Protein AF-A0AB34IK90-F1 (afdb_monomer_lite)

Radius of gyration: 24.18 Å; chains: 1; bounding box: 94×62×52 Å

Secondary structure (DSSP, 8-state):
-------------------------GGGSPPPPPP--PPPTT-EEEETTTEEEEEETTEEEEEETTEEEEEEEEEETTTTB--SHHHHHHHHHHHHPPTT-EEEEEB-TT-HHHHHHHHSTTPPTT-EEEEEES-HHHHHHIIIIIHHHHTTTTHHHHHHHEEEEES-HHHHHHTSSPPSTT--S-EEEEEE---GGGGGG--HHHHHHHHHHHEEEEEEEEEEE--SSHHHHHHHHHHHHHTTEEEEEEEEETTSSTTT-----TT---TT-EEEEEEEE-TT--

pLDDT: mean 78.26, std 20.09, range [27.5, 97.69]

Foldseek 3Di:
DDDDDDDDDDDPPPDDPPPPPPPDDPVPPDPDPDQQDAADAQDWDDFPVFWIWHHHPQKTWIAGPVCRVDTQFMAGQVQLAGLFVLRVVLVVQLVQADQLFEEEEEAAQLNRNLLCQCQHPPNRHNYAYFYEHQDPRSVCCSVRHRLCRSCPVNNVVSVVRYFYDHDHVLCCLQVVDPTGPPRADQGQEYEYRDDAVCLVVDFLSSLLSCLVRHHDAFRKYKYKHQAQDPVSVVRVVVSNVSSPWAPKDKDWDPCRSVPPDDDDDDDDDHRRTIMIIMTTNNPPDD

Sequence (286 aa):
MALLLWGASVALKASLPSLRRSRACAACAPPPPAPYAPLAPGASVTIAGRVLVSRHADLLRLELLSEPSAIQSEWHLSRRLAPDYAGAIAERARAALPRGGQLLLLGLGGGSIAGQLLCGASAAAGVRVAAVEADAAVAAAARDYFFPAMFAGSRRRAARRLRVAVADARRVAAGDAPPPRGAAGPYDVIVEDFAYAAHGGVGVGFWRALRERHAAPRATLLVNTLYTHFTEHERLERDLRRAGWGGIRRTVERGLQAEAAAEAAAEAWTPGDNMIVSAVNLEGER

InterPro domains:
  IPR029063 S-adenosyl-L-methionine-dependent methyltransferase superfamily [G3DSA:3.40.50.150] (55-275)
  IPR029063 S-adenosyl-L-methionine-dependent methyltransferase superfamily [SSF53335] (50-246)

Structure (mmCIF, N/CA/C/O backbone):
data_AF-A0AB34IK90-F1
#
_entry.id   AF-A0AB34IK90-F1
#
loop_
_atom_site.group_PDB
_atom_site.id
_atom_site.type_symbol
_atom_site.label_atom_id
_atom_site.label_alt_id
_atom_site.label_comp_id
_atom_site.label_asym_id
_atom_site.label_entity_id
_atom_site.label_seq_id
_atom_site.pdbx_PDB_ins_code
_atom_site.Cartn_x
_atom_site.Cartn_y
_atom_site.Cartn_z
_atom_site.occupancy
_atom_site.B_iso_or_equiv
_atom_site.auth_seq_id
_atom_site.auth_comp_id
_atom_site.auth_asym_id
_atom_site.auth_atom_id
_atom_site.pdbx_PDB_model_num
ATOM 1 N N . MET A 1 1 ? -69.955 -35.462 29.864 1.00 40.09 1 MET A N 1
ATOM 2 C CA . MET A 1 1 ? -70.232 -36.381 28.740 1.00 40.09 1 MET A CA 1
ATOM 3 C C . MET A 1 1 ? -69.063 -36.317 27.779 1.00 40.09 1 MET A C 1
ATOM 5 O O . MET A 1 1 ? -68.765 -35.244 27.277 1.00 40.09 1 MET A O 1
ATOM 9 N N . ALA A 1 2 ? -68.367 -37.438 27.625 1.00 37.78 2 ALA A N 1
ATOM 10 C CA . ALA A 1 2 ? -67.258 -37.627 26.702 1.00 37.78 2 ALA A CA 1
ATOM 11 C C . ALA A 1 2 ? -67.777 -38.058 25.323 1.00 37.78 2 ALA A C 1
ATOM 13 O O . ALA A 1 2 ? -68.776 -38.771 25.265 1.00 37.78 2 ALA A O 1
ATOM 14 N N . LEU A 1 3 ? -67.055 -37.709 24.255 1.00 33.84 3 LEU A N 1
ATOM 15 C CA . LEU A 1 3 ? -66.714 -38.651 23.186 1.00 33.84 3 LEU A CA 1
ATOM 16 C C . LEU A 1 3 ? -65.566 -38.104 22.325 1.00 33.84 3 LEU A C 1
ATOM 18 O O . LEU A 1 3 ? -65.619 -37.003 21.786 1.00 33.84 3 LEU A O 1
ATOM 22 N N . LEU A 1 4 ? -64.515 -38.921 22.279 1.00 36.69 4 LEU A N 1
ATOM 23 C CA . LEU A 1 4 ? -63.352 -38.872 21.402 1.00 36.69 4 LEU A CA 1
ATOM 24 C C . LEU A 1 4 ? -63.759 -39.029 19.936 1.00 36.69 4 LEU A C 1
ATOM 26 O O . LEU A 1 4 ? -64.653 -39.820 19.661 1.00 36.69 4 LEU A O 1
ATOM 30 N N . LEU A 1 5 ? -62.986 -38.444 19.017 1.00 34.59 5 LEU A N 1
ATOM 31 C CA . LEU A 1 5 ? -62.588 -39.133 17.787 1.00 34.59 5 LEU A CA 1
ATOM 32 C C . LEU A 1 5 ? -61.208 -38.652 17.305 1.00 34.59 5 LEU A C 1
ATOM 34 O O . LEU A 1 5 ? -60.907 -37.465 17.228 1.00 34.59 5 LEU A O 1
ATOM 38 N N . TRP A 1 6 ? -60.373 -39.655 17.056 1.00 30.19 6 TRP A N 1
ATOM 39 C CA . TRP A 1 6 ? -59.011 -39.652 16.538 1.00 30.19 6 TRP A CA 1
ATOM 40 C C . TRP A 1 6 ? -58.908 -39.205 15.072 1.00 30.19 6 TRP A C 1
ATOM 42 O O . TRP A 1 6 ? -59.801 -39.480 14.278 1.00 30.19 6 TRP A O 1
ATOM 52 N N . GLY A 1 7 ? -57.704 -38.753 14.698 1.00 27.50 7 GLY A N 1
ATOM 53 C CA . GLY A 1 7 ? -57.029 -39.305 13.518 1.00 27.50 7 GLY A CA 1
ATOM 54 C C . GLY A 1 7 ? -56.837 -38.368 12.327 1.00 27.50 7 GLY A C 1
ATOM 55 O O . GLY A 1 7 ? -57.734 -38.221 11.511 1.00 27.50 7 GLY A O 1
ATOM 56 N N . ALA A 1 8 ? -55.623 -37.824 12.182 1.00 30.94 8 ALA A N 1
ATOM 57 C CA . ALA A 1 8 ? -54.760 -38.027 11.006 1.00 30.94 8 ALA A CA 1
ATOM 58 C C . ALA A 1 8 ? -53.598 -37.020 11.013 1.00 30.94 8 ALA A C 1
ATOM 60 O O . ALA A 1 8 ? -53.749 -35.837 10.715 1.00 30.94 8 ALA A O 1
ATOM 61 N N . SER A 1 9 ? -52.407 -37.525 11.337 1.00 31.36 9 SER A N 1
ATOM 62 C CA . SER A 1 9 ? -51.130 -36.874 11.062 1.00 31.36 9 SER A CA 1
ATOM 63 C C . SER A 1 9 ? -50.911 -36.762 9.554 1.00 31.36 9 SER A C 1
ATOM 65 O O . SER A 1 9 ? -50.870 -37.776 8.862 1.00 31.36 9 SER A O 1
ATOM 67 N N . VAL A 1 10 ? -50.664 -35.551 9.058 1.00 32.66 10 VAL A N 1
ATOM 68 C CA . VAL A 1 10 ? -50.043 -35.347 7.745 1.00 32.66 10 VAL A CA 1
ATOM 69 C C . VAL A 1 10 ? -48.627 -34.838 7.976 1.00 32.66 10 VAL A C 1
ATOM 71 O O . VAL A 1 10 ? -48.386 -33.660 8.225 1.00 32.66 10 VAL A O 1
ATOM 74 N N . ALA A 1 11 ? -47.680 -35.771 7.926 1.00 32.50 11 ALA A N 1
ATOM 75 C CA . ALA A 1 11 ? -46.263 -35.476 7.815 1.00 32.50 11 ALA A CA 1
ATOM 76 C C . ALA A 1 11 ? -45.977 -35.010 6.379 1.00 32.50 11 ALA A C 1
ATOM 78 O O . ALA A 1 11 ? -45.937 -35.819 5.451 1.00 32.50 11 ALA A O 1
ATOM 79 N N . LEU A 1 12 ? -45.767 -33.707 6.186 1.00 31.53 12 LEU A N 1
ATOM 80 C CA . LEU A 1 12 ? -45.254 -33.174 4.927 1.00 31.53 12 LEU A CA 1
ATOM 81 C C . LEU A 1 12 ? -43.757 -33.526 4.815 1.00 31.53 12 LEU A C 1
ATOM 83 O O . LEU A 1 12 ? -42.881 -32.791 5.265 1.00 31.53 12 LEU A O 1
ATOM 87 N N . LYS A 1 13 ? -43.449 -34.682 4.215 1.00 29.33 13 LYS A N 1
ATOM 88 C CA . LYS A 1 13 ? -42.121 -34.958 3.648 1.00 29.33 13 LYS A CA 1
ATOM 89 C C . LYS A 1 13 ? -41.959 -34.087 2.401 1.00 29.33 13 LYS A C 1
ATOM 91 O O . LYS A 1 13 ? -42.338 -34.483 1.303 1.00 29.33 13 LYS A O 1
ATOM 96 N N . ALA A 1 14 ? -41.402 -32.893 2.575 1.00 33.94 14 ALA A N 1
ATOM 97 C CA . ALA A 1 14 ? -40.877 -32.121 1.460 1.00 33.94 14 ALA A CA 1
ATOM 98 C C . ALA A 1 14 ? -39.619 -32.828 0.933 1.00 33.94 14 ALA A C 1
ATOM 100 O O . ALA A 1 14 ? -38.552 -32.801 1.546 1.00 33.94 14 ALA A O 1
ATOM 101 N N . SER A 1 15 ? -39.776 -33.512 -0.196 1.00 34.09 15 SER A N 1
ATOM 102 C CA . SER A 1 15 ? -38.686 -34.050 -0.999 1.00 34.09 15 SER A CA 1
ATOM 103 C C . SER A 1 15 ? -37.774 -32.905 -1.443 1.00 34.09 15 SER A C 1
ATOM 105 O O . SER A 1 15 ? -38.159 -32.077 -2.266 1.00 34.09 15 SER A O 1
ATOM 107 N N . LEU A 1 16 ? -36.562 -32.843 -0.888 1.00 36.56 16 LEU A N 1
ATOM 108 C CA . LEU A 1 16 ? -35.512 -31.949 -1.370 1.00 36.56 16 LEU A CA 1
ATOM 109 C C . LEU A 1 16 ? -35.149 -32.337 -2.813 1.00 36.56 16 LEU A C 1
ATOM 111 O O . LEU A 1 16 ? -34.830 -33.505 -3.058 1.00 36.56 16 LEU A O 1
ATOM 115 N N . PRO A 1 17 ? -35.146 -31.400 -3.776 1.00 37.62 17 PRO A N 1
ATOM 116 C CA . PRO A 1 17 ? -34.611 -31.681 -5.094 1.00 37.62 17 PRO A CA 1
ATOM 117 C C . PRO A 1 17 ? -33.108 -31.941 -4.974 1.00 37.62 17 PRO A C 1
ATOM 119 O O . PRO A 1 17 ? -32.342 -31.130 -4.453 1.00 37.62 17 PRO A O 1
ATOM 122 N N . SER A 1 18 ? -32.692 -33.101 -5.476 1.00 40.34 18 SER A N 1
ATOM 123 C CA . SER A 1 18 ? -31.296 -33.466 -5.672 1.00 40.34 18 SER A CA 1
ATOM 124 C C . SER A 1 18 ? -30.571 -32.337 -6.411 1.00 40.34 18 SER A C 1
ATOM 126 O O . SER A 1 18 ? -30.853 -32.083 -7.585 1.00 40.34 18 SER A O 1
ATOM 128 N N . LEU A 1 19 ? -29.629 -31.674 -5.736 1.00 42.62 19 LEU A N 1
ATOM 129 C CA . LEU A 1 19 ? -28.671 -30.761 -6.352 1.00 42.62 19 LEU A CA 1
ATOM 130 C C . LEU A 1 19 ? -27.858 -31.548 -7.386 1.00 42.62 19 LEU A C 1
ATOM 132 O O . LEU A 1 19 ? -26.830 -32.154 -7.075 1.00 42.62 19 LEU A O 1
ATOM 136 N N . ARG A 1 20 ? -28.327 -31.548 -8.638 1.00 43.38 20 ARG A N 1
ATOM 137 C CA . ARG A 1 20 ? -27.502 -31.892 -9.791 1.00 43.38 20 ARG A CA 1
ATOM 138 C C . ARG A 1 20 ? -26.316 -30.939 -9.754 1.00 43.38 20 ARG A C 1
ATOM 140 O O . ARG A 1 20 ? -26.465 -29.744 -9.997 1.00 43.38 20 ARG A O 1
ATOM 147 N N . ARG A 1 21 ? -25.141 -31.473 -9.413 1.00 45.12 21 ARG A N 1
ATOM 148 C CA . ARG A 1 21 ? -23.857 -30.796 -9.590 1.00 45.12 21 ARG A CA 1
ATOM 149 C C . ARG A 1 21 ? -23.770 -30.385 -11.055 1.00 45.12 21 ARG A C 1
ATOM 151 O O . ARG A 1 21 ? -23.496 -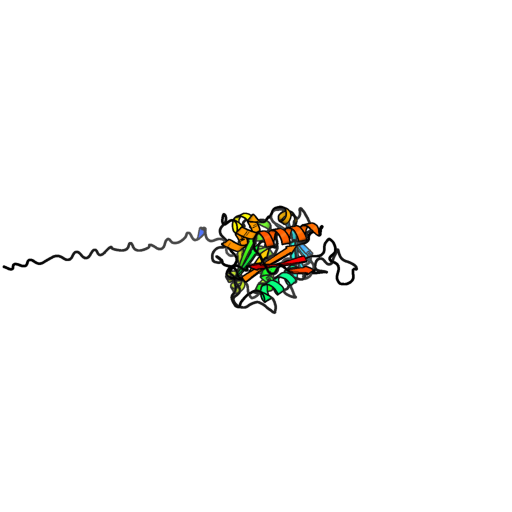31.218 -11.916 1.00 45.12 21 ARG A O 1
ATOM 158 N N . SER A 1 22 ? -24.048 -29.113 -11.324 1.00 44.12 22 SER A N 1
ATOM 159 C CA . SER A 1 22 ? -23.686 -28.471 -12.578 1.00 44.12 22 SER A CA 1
ATOM 160 C C . SER A 1 22 ? -22.191 -28.707 -12.757 1.00 44.12 22 SER A C 1
ATOM 162 O O . SER A 1 22 ? -21.375 -28.226 -11.967 1.00 44.12 22 SER A O 1
ATOM 164 N N . ARG A 1 23 ? -21.832 -29.551 -13.729 1.00 46.97 23 ARG A N 1
ATOM 165 C CA . ARG A 1 23 ? -20.458 -29.653 -14.206 1.00 46.97 23 ARG A CA 1
ATOM 166 C C . ARG A 1 23 ? -20.148 -28.286 -14.797 1.00 46.97 23 ARG A C 1
ATOM 168 O O . ARG A 1 23 ? -20.578 -27.990 -15.908 1.00 46.97 23 ARG A O 1
ATOM 175 N N . ALA A 1 24 ? -19.473 -27.446 -14.014 1.00 44.12 24 ALA A N 1
ATOM 176 C CA . ALA A 1 24 ? -18.913 -26.197 -14.494 1.00 44.12 24 ALA A CA 1
ATOM 177 C C . ALA A 1 24 ? -18.174 -26.492 -15.804 1.00 44.12 24 ALA A C 1
ATOM 179 O O . ALA A 1 24 ? -17.377 -27.432 -15.868 1.00 44.12 24 ALA A O 1
ATOM 180 N N . CYS A 1 25 ? -18.517 -25.747 -16.853 1.00 39.47 25 CYS A N 1
ATOM 181 C CA . CYS A 1 25 ? -17.926 -25.890 -18.172 1.00 39.47 25 CYS A CA 1
ATOM 182 C C . CYS A 1 25 ? -16.398 -25.826 -18.035 1.00 39.47 25 CYS A C 1
ATOM 184 O O . CYS A 1 25 ? -15.850 -24.788 -17.665 1.00 39.47 25 CYS A O 1
ATOM 186 N N . ALA A 1 26 ? -15.712 -26.941 -18.303 1.00 48.88 26 ALA A N 1
ATOM 187 C CA . ALA A 1 26 ? -14.254 -27.032 -18.211 1.00 48.88 26 ALA A CA 1
ATOM 188 C C . ALA A 1 26 ? -13.545 -26.042 -19.159 1.00 48.88 26 ALA A C 1
ATOM 190 O O . ALA A 1 26 ? -12.385 -25.714 -18.939 1.00 48.88 26 ALA A O 1
ATOM 191 N N . ALA A 1 27 ? -14.259 -25.513 -20.160 1.00 43.56 27 ALA A N 1
ATOM 192 C CA . ALA A 1 27 ? -13.766 -24.506 -21.096 1.00 43.56 27 ALA A CA 1
ATOM 193 C C . ALA A 1 27 ? -13.805 -23.059 -20.557 1.00 43.56 27 ALA A C 1
ATOM 195 O O . ALA A 1 27 ? -13.294 -22.158 -21.211 1.00 43.56 27 ALA A O 1
ATOM 196 N N . CYS A 1 28 ? -14.387 -22.820 -19.375 1.00 37.34 28 CYS A N 1
ATOM 197 C CA . CYS A 1 28 ? -14.382 -21.506 -18.716 1.00 37.34 28 CYS A CA 1
ATOM 198 C C . CYS A 1 28 ? -13.399 -21.436 -17.538 1.00 37.34 28 CYS A C 1
ATOM 200 O O . CYS A 1 28 ? -13.362 -20.430 -16.826 1.00 37.34 28 CYS A O 1
ATOM 202 N N . ALA A 1 29 ? -12.621 -22.497 -17.299 1.00 37.19 29 ALA A N 1
ATOM 203 C CA . ALA A 1 29 ? -11.518 -22.416 -16.359 1.00 37.19 29 ALA A CA 1
ATOM 204 C C . ALA A 1 29 ? -10.457 -21.481 -16.963 1.00 37.19 29 ALA A C 1
ATOM 206 O O . ALA A 1 29 ? -10.023 -21.729 -18.092 1.00 37.19 29 ALA A O 1
ATOM 207 N N . PRO A 1 30 ? -10.044 -20.408 -16.263 1.00 42.19 30 PRO A N 1
ATOM 208 C CA . PRO A 1 30 ? -8.914 -19.617 -16.722 1.00 42.19 30 PRO A CA 1
ATOM 209 C C . PRO A 1 30 ? -7.720 -20.560 -16.922 1.00 42.19 30 PRO A C 1
ATOM 211 O O . PRO A 1 30 ? -7.549 -21.485 -16.114 1.00 42.19 30 PRO A O 1
ATOM 214 N N . PRO A 1 31 ? -6.926 -20.377 -17.993 1.00 36.34 31 PRO A N 1
ATOM 215 C CA . PRO A 1 31 ? -5.782 -21.234 -18.252 1.00 36.34 31 PRO A CA 1
ATOM 216 C C . PRO A 1 31 ? -4.896 -21.299 -17.001 1.00 36.34 31 PRO A C 1
ATOM 218 O O . PRO A 1 31 ? -4.793 -20.303 -16.271 1.00 36.34 31 PRO A O 1
ATOM 221 N N . PRO A 1 32 ? -4.279 -22.461 -16.711 1.00 43.69 32 PRO A N 1
ATOM 222 C CA . PRO A 1 32 ? -3.330 -22.547 -15.614 1.00 43.69 32 PRO A CA 1
ATOM 223 C C . PRO A 1 32 ? -2.274 -21.452 -15.812 1.00 43.69 32 PRO A C 1
ATOM 225 O O . PRO A 1 32 ? -1.824 -21.251 -16.944 1.00 43.69 32 PRO A O 1
ATOM 228 N N . PRO A 1 33 ? -1.903 -20.710 -14.752 1.00 46.44 33 PRO A N 1
ATOM 229 C CA . PRO A 1 33 ? -0.933 -19.638 -14.889 1.00 46.44 33 PRO A CA 1
ATOM 230 C C . PRO A 1 33 ? 0.349 -20.227 -15.472 1.00 46.44 33 PRO A C 1
ATOM 232 O O . PRO A 1 33 ? 0.870 -21.216 -14.947 1.00 46.44 33 PRO A O 1
ATOM 235 N N . ALA A 1 34 ? 0.827 -19.637 -16.569 1.00 43.47 34 ALA A N 1
ATOM 236 C CA . ALA A 1 34 ? 2.096 -20.017 -17.165 1.00 43.47 34 ALA A CA 1
ATOM 237 C C . ALA A 1 34 ? 3.194 -19.994 -16.084 1.00 43.47 34 ALA A C 1
ATOM 239 O O . ALA A 1 34 ? 3.138 -19.161 -15.167 1.00 43.47 34 ALA A O 1
ATOM 240 N N . PRO A 1 35 ? 4.182 -20.907 -16.135 1.00 51.91 35 PRO A N 1
ATOM 241 C CA . PRO A 1 35 ? 5.324 -20.819 -15.243 1.00 51.91 35 PRO A CA 1
ATOM 242 C C . PRO A 1 35 ? 5.946 -19.430 -15.400 1.00 51.91 35 PRO A C 1
ATOM 244 O O . PRO A 1 35 ? 6.251 -18.996 -16.506 1.00 51.91 35 PRO A O 1
ATOM 247 N N . TYR A 1 36 ? 6.079 -18.723 -14.279 1.00 59.50 36 TYR A N 1
ATOM 248 C CA . TYR A 1 36 ? 6.752 -17.430 -14.237 1.00 59.50 36 TYR A CA 1
ATOM 249 C C . TYR A 1 36 ? 8.135 -17.555 -14.876 1.00 59.50 36 TYR A C 1
ATOM 251 O O . TYR A 1 36 ? 8.990 -18.261 -14.336 1.00 59.50 36 TYR A O 1
ATOM 259 N N . ALA A 1 37 ? 8.334 -16.869 -15.998 1.00 62.97 37 ALA A N 1
ATOM 260 C CA . ALA A 1 37 ? 9.647 -16.652 -16.573 1.00 62.97 37 ALA A CA 1
ATOM 261 C C . ALA A 1 37 ? 10.235 -15.406 -15.894 1.00 62.97 37 ALA A C 1
ATOM 263 O O . ALA A 1 37 ? 9.721 -14.307 -16.115 1.00 62.97 37 ALA A O 1
ATOM 264 N N . PRO A 1 38 ? 11.253 -15.545 -15.025 1.00 76.00 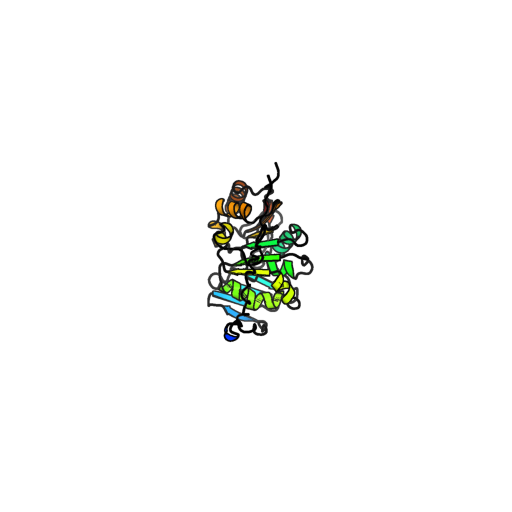38 PRO A N 1
ATOM 265 C CA . PRO A 1 38 ? 11.891 -14.382 -14.436 1.00 76.00 38 PRO A CA 1
ATOM 266 C C . PRO A 1 38 ? 12.446 -13.470 -15.523 1.00 76.00 38 PRO A C 1
ATOM 268 O O . PRO A 1 38 ? 13.098 -13.940 -16.455 1.00 76.00 38 PRO A O 1
ATOM 271 N N . LEU A 1 39 ? 12.221 -12.163 -15.371 1.00 85.62 39 LEU A N 1
ATOM 272 C CA . LEU A 1 39 ? 12.902 -11.154 -16.178 1.00 85.62 39 LEU A CA 1
ATOM 273 C C . LEU A 1 39 ? 14.416 -11.375 -16.073 1.00 85.62 39 LEU A C 1
ATOM 275 O O . LEU A 1 39 ? 14.964 -11.506 -14.970 1.00 85.62 39 LEU A O 1
ATOM 279 N N . ALA A 1 40 ? 15.089 -11.448 -17.219 1.00 88.81 40 ALA A N 1
ATOM 280 C CA . ALA A 1 40 ? 16.545 -11.500 -17.267 1.00 88.81 40 ALA A CA 1
ATOM 281 C C . ALA A 1 40 ? 17.136 -10.177 -16.735 1.00 88.81 40 ALA A C 1
ATOM 283 O O . ALA A 1 40 ? 16.484 -9.137 -16.844 1.00 88.81 40 ALA A O 1
ATOM 284 N N . PRO A 1 41 ? 18.342 -10.178 -16.136 1.00 90.62 41 PRO A N 1
ATOM 285 C CA . PRO A 1 41 ? 19.019 -8.934 -15.774 1.00 90.62 41 PRO A CA 1
ATOM 286 C C . PRO A 1 41 ? 19.134 -7.992 -16.982 1.00 90.62 41 PRO A C 1
ATOM 288 O O . PRO A 1 41 ? 19.525 -8.427 -18.062 1.00 90.62 41 PRO A O 1
ATOM 291 N N . GLY A 1 42 ? 18.774 -6.720 -16.804 1.00 90.44 42 GLY A N 1
ATOM 292 C CA . GLY A 1 42 ? 18.757 -5.701 -17.860 1.00 90.44 42 GLY A CA 1
ATOM 293 C C . GLY A 1 42 ? 17.503 -5.709 -18.740 1.00 90.44 42 GLY A C 1
ATOM 294 O O . GLY A 1 42 ? 17.327 -4.798 -19.543 1.00 90.44 42 GLY A O 1
ATOM 295 N N . ALA A 1 43 ? 16.620 -6.701 -18.598 1.00 92.81 43 ALA A N 1
ATOM 296 C CA . ALA A 1 43 ? 15.379 -6.746 -19.357 1.00 92.81 43 ALA A CA 1
ATOM 297 C C . ALA A 1 43 ? 14.321 -5.811 -18.761 1.00 92.81 43 ALA A C 1
ATOM 299 O O . ALA A 1 43 ? 14.233 -5.621 -17.543 1.00 92.81 43 ALA A O 1
ATOM 300 N N . SER A 1 44 ? 13.466 -5.298 -19.638 1.00 93.25 44 SER A N 1
ATOM 301 C CA . SER A 1 44 ? 12.264 -4.564 -19.275 1.00 93.25 44 SER A CA 1
ATOM 302 C C . SER A 1 44 ? 11.070 -5.048 -20.090 1.00 93.25 44 SER A C 1
ATOM 304 O O . SER A 1 44 ? 11.211 -5.642 -21.161 1.00 93.25 44 SER A O 1
ATOM 306 N N . VAL A 1 45 ? 9.876 -4.833 -19.553 1.00 92.75 45 VAL A N 1
ATOM 307 C CA . VAL A 1 45 ? 8.614 -5.151 -20.210 1.00 92.75 45 VAL A CA 1
ATOM 308 C C . VAL A 1 45 ? 7.608 -4.051 -19.934 1.00 92.75 45 VAL A C 1
ATOM 310 O O . VAL A 1 45 ? 7.490 -3.556 -18.813 1.00 92.75 45 VAL A O 1
ATOM 313 N N . THR A 1 46 ? 6.866 -3.681 -20.969 1.00 92.50 46 THR A N 1
ATOM 314 C CA . THR A 1 46 ? 5.781 -2.714 -20.861 1.00 92.50 46 THR A CA 1
ATOM 315 C C . THR A 1 46 ? 4.444 -3.433 -20.803 1.00 92.50 46 THR A C 1
ATOM 317 O O . THR A 1 46 ? 4.128 -4.262 -21.655 1.00 92.50 46 THR A O 1
ATOM 320 N N . ILE A 1 47 ? 3.629 -3.079 -19.818 1.00 87.88 47 ILE A N 1
ATOM 321 C CA . ILE A 1 47 ? 2.310 -3.659 -19.587 1.00 87.88 47 ILE A CA 1
ATOM 322 C C . ILE A 1 47 ? 1.264 -2.609 -19.933 1.00 87.88 47 ILE A C 1
ATOM 324 O O . ILE A 1 47 ? 1.293 -1.483 -19.427 1.00 87.88 47 ILE A O 1
ATOM 328 N N . ALA A 1 48 ? 0.361 -2.981 -20.844 1.00 87.44 48 ALA A N 1
ATOM 329 C CA . ALA A 1 48 ? -0.714 -2.129 -21.356 1.00 87.44 48 ALA A CA 1
ATOM 330 C C . ALA A 1 48 ? -0.248 -0.748 -21.870 1.00 87.44 48 ALA A C 1
ATOM 332 O O . ALA A 1 48 ? -1.015 0.209 -21.837 1.00 87.44 48 ALA A O 1
ATOM 333 N N . GLY A 1 49 ? 1.012 -0.621 -22.307 1.00 85.38 49 GLY A N 1
ATOM 334 C CA . GLY A 1 49 ? 1.582 0.652 -22.767 1.00 85.38 49 GLY A CA 1
ATOM 335 C C . GLY A 1 49 ? 1.738 1.723 -21.678 1.00 85.38 49 GLY A C 1
ATOM 336 O O . GLY A 1 49 ? 1.959 2.880 -22.017 1.00 85.38 49 GLY A O 1
ATOM 337 N N . ARG A 1 50 ? 1.586 1.374 -20.391 1.00 86.38 50 ARG A N 1
ATOM 338 C CA . ARG A 1 50 ? 1.510 2.343 -19.278 1.00 86.38 50 ARG A CA 1
ATOM 339 C C . ARG A 1 50 ? 2.480 2.063 -18.143 1.00 86.38 50 ARG A C 1
ATOM 341 O O . ARG A 1 50 ? 2.979 3.004 -17.541 1.00 86.38 50 ARG A O 1
ATOM 348 N N . VAL A 1 51 ? 2.726 0.793 -17.841 1.00 90.19 51 VAL A N 1
ATOM 349 C CA . VAL A 1 51 ? 3.584 0.378 -16.726 1.00 90.19 51 VAL A CA 1
ATOM 350 C C . VAL A 1 51 ? 4.846 -0.248 -17.288 1.00 90.19 51 VAL A C 1
ATOM 352 O O . VAL A 1 51 ? 4.758 -1.130 -18.142 1.00 90.19 51 VAL A O 1
ATOM 355 N N . LEU A 1 52 ? 6.005 0.187 -16.810 1.00 92.88 52 LEU A N 1
ATOM 356 C CA . LEU A 1 52 ? 7.291 -0.432 -17.096 1.00 92.88 52 LEU A CA 1
ATOM 357 C C . LEU A 1 52 ? 7.696 -1.289 -15.900 1.00 92.88 52 LEU A C 1
ATOM 359 O O . LEU A 1 52 ? 7.730 -0.812 -14.769 1.00 92.88 52 LEU A O 1
ATOM 363 N N . VAL A 1 53 ? 8.000 -2.559 -16.152 1.00 93.81 53 VAL A N 1
ATOM 364 C CA . VAL A 1 53 ? 8.669 -3.424 -15.181 1.00 93.81 53 VAL A CA 1
ATOM 365 C C . VAL A 1 53 ? 10.062 -3.714 -15.705 1.00 93.81 53 VAL A C 1
ATOM 367 O O . VAL A 1 53 ? 10.214 -4.232 -16.810 1.00 93.81 53 VAL A O 1
ATOM 370 N N . SER A 1 54 ? 11.076 -3.391 -14.919 1.00 94.25 54 SER A N 1
ATOM 371 C CA . SER A 1 54 ? 12.483 -3.515 -15.290 1.00 94.25 54 SER A CA 1
ATOM 372 C C . SER A 1 54 ? 13.242 -4.319 -14.239 1.00 94.25 54 SER A C 1
ATOM 374 O O . SER A 1 54 ? 12.900 -4.325 -13.053 1.00 94.25 54 SER A O 1
ATOM 376 N N . ARG A 1 55 ? 14.273 -5.049 -14.676 1.00 92.88 55 ARG A N 1
ATOM 377 C CA . ARG A 1 55 ? 15.216 -5.710 -13.772 1.00 92.88 55 ARG A CA 1
ATOM 378 C C . ARG A 1 55 ? 16.596 -5.081 -13.899 1.00 92.88 55 ARG A C 1
ATOM 380 O O . ARG A 1 55 ? 17.292 -5.297 -14.889 1.00 92.88 55 ARG A O 1
ATOM 387 N N . HIS A 1 56 ? 17.036 -4.406 -12.847 1.00 89.25 56 HIS A N 1
ATOM 388 C CA . HIS A 1 56 ? 18.374 -3.832 -12.735 1.00 89.25 56 HIS A CA 1
ATOM 389 C C . HIS A 1 56 ? 19.227 -4.721 -11.831 1.00 89.25 56 HIS A C 1
ATOM 391 O O . HIS A 1 56 ? 19.110 -4.672 -10.610 1.00 89.25 56 HIS A O 1
ATOM 397 N N . ALA A 1 57 ? 20.059 -5.577 -12.433 1.00 88.81 57 ALA A N 1
ATOM 398 C CA . ALA A 1 57 ? 20.819 -6.609 -11.723 1.00 88.81 57 ALA A CA 1
ATOM 399 C C . ALA A 1 57 ? 19.921 -7.485 -10.815 1.00 88.81 57 ALA A C 1
ATOM 401 O O . ALA A 1 57 ? 19.212 -8.367 -11.307 1.00 88.81 57 ALA A O 1
ATOM 402 N N . ASP A 1 58 ? 19.926 -7.226 -9.508 1.00 89.19 58 ASP A N 1
ATOM 403 C CA . ASP A 1 58 ? 19.171 -7.951 -8.479 1.00 89.19 58 ASP A CA 1
ATOM 404 C C . ASP A 1 58 ? 17.922 -7.212 -7.976 1.00 89.19 58 ASP A C 1
ATOM 406 O O . ASP A 1 58 ? 17.277 -7.661 -7.026 1.00 89.19 58 ASP A O 1
ATOM 410 N N . LEU A 1 59 ? 17.558 -6.105 -8.618 1.00 91.88 59 LEU A N 1
ATOM 411 C CA . LEU A 1 59 ? 16.420 -5.269 -8.265 1.00 91.88 59 LEU A CA 1
ATOM 412 C C . LEU A 1 59 ? 15.329 -5.382 -9.329 1.00 91.88 59 LEU A C 1
ATOM 414 O O . LEU A 1 59 ? 15.599 -5.207 -10.517 1.00 91.88 59 LEU A O 1
ATOM 418 N N . LEU A 1 60 ? 14.101 -5.673 -8.906 1.00 93.69 60 LEU A N 1
ATOM 419 C CA . LEU A 1 60 ? 12.910 -5.526 -9.737 1.00 93.69 60 LEU A CA 1
ATOM 420 C C . LEU A 1 60 ? 12.283 -4.162 -9.443 1.00 93.69 60 LEU A C 1
ATOM 422 O O . LEU A 1 60 ? 12.079 -3.838 -8.274 1.00 93.69 60 LEU A O 1
ATOM 426 N N . ARG A 1 61 ? 11.971 -3.393 -10.483 1.00 93.75 61 ARG A N 1
ATOM 427 C CA . ARG A 1 61 ? 11.426 -2.036 -10.383 1.00 93.75 61 ARG A CA 1
ATOM 428 C C . ARG A 1 61 ? 10.142 -1.917 -11.207 1.00 93.75 61 ARG A C 1
ATOM 430 O O . ARG A 1 61 ? 10.013 -2.556 -12.252 1.00 93.75 61 ARG A O 1
ATOM 437 N N . LEU A 1 62 ? 9.179 -1.153 -10.691 1.00 93.00 62 LEU A N 1
ATOM 438 C CA . LEU A 1 62 ? 7.921 -0.800 -11.350 1.00 93.00 62 LEU A CA 1
ATOM 439 C C . LEU A 1 62 ? 7.830 0.718 -11.474 1.00 93.00 62 LEU A C 1
ATOM 441 O O . LEU A 1 62 ? 7.927 1.428 -10.474 1.00 93.00 62 LEU A O 1
ATOM 445 N N . GLU A 1 63 ? 7.595 1.197 -12.688 1.00 91.12 63 GLU A N 1
ATOM 446 C CA . GLU A 1 63 ? 7.498 2.618 -13.033 1.00 91.12 63 GLU A CA 1
ATOM 447 C C . GLU A 1 63 ? 6.234 2.869 -13.866 1.00 91.12 63 GLU A C 1
ATOM 449 O O . GLU A 1 63 ? 5.789 2.002 -14.629 1.00 91.12 63 GLU A O 1
ATOM 454 N N . LEU A 1 64 ? 5.651 4.064 -13.751 1.00 87.19 64 LEU A N 1
ATOM 455 C CA . LEU A 1 64 ? 4.626 4.529 -14.687 1.00 87.19 64 LEU A CA 1
ATOM 456 C C . LEU A 1 64 ? 5.313 5.258 -15.840 1.00 87.19 64 LEU A C 1
ATOM 458 O O . LEU A 1 64 ? 6.092 6.174 -15.621 1.00 87.19 64 LEU A O 1
ATOM 462 N N . LEU A 1 65 ? 4.992 4.910 -17.085 1.00 86.06 65 LEU A N 1
ATOM 463 C CA . LEU A 1 65 ? 5.592 5.552 -18.260 1.00 86.06 65 LEU A CA 1
ATOM 464 C C . LEU A 1 65 ? 5.226 7.034 -18.396 1.00 86.06 65 LEU A C 1
ATOM 466 O O . LEU A 1 65 ? 5.961 7.782 -19.032 1.00 86.06 65 LEU A O 1
ATOM 470 N N . SER A 1 66 ? 4.103 7.464 -17.813 1.00 81.62 66 SER A N 1
ATOM 471 C CA . SER A 1 66 ? 3.731 8.882 -17.750 1.00 81.62 66 SER A CA 1
ATOM 472 C C . SER A 1 66 ? 4.596 9.681 -16.775 1.00 81.62 66 SER A C 1
ATOM 474 O O . SER A 1 66 ? 4.682 10.896 -16.905 1.00 81.62 66 SER A O 1
ATOM 476 N N . GLU A 1 67 ? 5.217 9.008 -15.806 1.00 74.62 67 GLU A N 1
ATOM 477 C CA . GLU A 1 67 ? 6.016 9.604 -14.735 1.00 74.62 67 GLU A CA 1
ATOM 478 C C . GLU A 1 67 ? 7.225 8.697 -14.445 1.00 74.62 67 GLU A C 1
ATOM 480 O O . GLU A 1 67 ? 7.302 8.081 -13.383 1.00 74.62 67 GLU A O 1
ATOM 485 N N . PRO A 1 68 ? 8.173 8.553 -15.389 1.00 61.78 68 PRO A N 1
ATOM 486 C CA . PRO A 1 68 ? 9.249 7.568 -15.269 1.00 61.78 68 PRO A CA 1
ATOM 487 C C . PRO A 1 68 ? 10.206 7.856 -14.103 1.00 61.78 68 PRO A C 1
ATOM 489 O O . PRO A 1 68 ? 10.866 6.947 -13.622 1.00 61.78 68 PRO A O 1
ATOM 492 N N . SER A 1 69 ? 10.255 9.095 -13.599 1.00 65.69 69 SER A N 1
ATOM 493 C CA . SER A 1 69 ? 10.988 9.442 -12.374 1.00 65.69 69 SER A CA 1
ATOM 494 C C . SER A 1 69 ? 10.254 9.052 -11.082 1.00 65.69 69 SER A C 1
ATOM 496 O O . SER A 1 69 ? 10.841 9.127 -10.006 1.00 65.69 69 SER A O 1
ATOM 498 N N . ALA A 1 70 ? 8.982 8.647 -11.158 1.00 70.38 70 ALA A N 1
ATOM 499 C CA . ALA A 1 70 ? 8.175 8.218 -10.021 1.00 70.38 70 ALA A CA 1
ATOM 500 C C . ALA A 1 70 ? 8.158 6.685 -9.931 1.00 70.38 70 ALA A C 1
ATOM 502 O O . ALA A 1 70 ? 7.224 6.011 -10.387 1.00 70.38 70 ALA A O 1
ATOM 503 N N . ILE A 1 71 ? 9.208 6.136 -9.318 1.00 83.81 71 ILE A N 1
ATOM 504 C CA . ILE A 1 71 ? 9.288 4.712 -8.987 1.00 83.81 71 ILE A CA 1
ATOM 505 C C . ILE A 1 71 ? 8.104 4.356 -8.085 1.00 83.81 71 ILE A C 1
ATOM 507 O O . ILE A 1 71 ? 7.957 4.896 -6.992 1.00 83.81 71 ILE A O 1
ATOM 511 N N . GLN A 1 72 ? 7.260 3.439 -8.551 1.00 86.56 72 GLN A N 1
ATOM 512 C CA . GLN A 1 72 ? 6.068 3.008 -7.821 1.00 86.56 72 GLN A CA 1
ATOM 513 C C . GLN A 1 72 ? 6.382 1.894 -6.829 1.00 86.56 72 GLN A C 1
ATOM 515 O O . GLN A 1 72 ? 5.683 1.728 -5.835 1.00 86.56 72 GLN A O 1
ATOM 520 N N . SER A 1 73 ? 7.366 1.046 -7.137 1.00 91.94 73 SER A N 1
ATOM 521 C CA . SER A 1 73 ? 7.790 -0.035 -6.250 1.00 91.94 73 SER A CA 1
ATOM 522 C C . SER A 1 73 ? 9.124 -0.626 -6.657 1.00 91.94 73 SER A C 1
ATOM 524 O O . SER A 1 73 ? 9.397 -0.819 -7.845 1.00 91.94 73 SER A O 1
ATOM 526 N N . GLU A 1 74 ? 9.877 -1.055 -5.650 1.00 92.94 74 GLU A N 1
ATOM 527 C CA . GLU A 1 74 ? 11.079 -1.858 -5.824 1.00 92.94 74 GLU A CA 1
ATOM 528 C C . GLU A 1 74 ? 11.051 -3.141 -4.989 1.00 92.94 74 GLU A C 1
ATOM 530 O O . GLU A 1 74 ? 10.400 -3.232 -3.943 1.00 92.94 74 GLU A O 1
ATOM 535 N N . TRP A 1 75 ? 11.771 -4.163 -5.454 1.00 92.88 75 TRP A N 1
ATOM 536 C CA . TRP A 1 75 ? 11.979 -5.403 -4.715 1.00 92.88 75 TRP A CA 1
ATOM 537 C C . TRP A 1 75 ? 13.357 -6.006 -4.983 1.00 92.88 75 TRP A C 1
ATOM 539 O O . TRP A 1 75 ? 13.701 -6.346 -6.118 1.00 92.88 75 TRP A O 1
ATOM 549 N N . HIS A 1 76 ? 14.134 -6.214 -3.921 1.00 91.56 76 HIS A N 1
ATOM 550 C CA . HIS A 1 76 ? 15.446 -6.841 -4.006 1.00 91.56 76 HIS A CA 1
ATOM 551 C C . HIS A 1 76 ? 15.302 -8.368 -4.039 1.00 91.56 76 HIS A C 1
ATOM 553 O O . HIS A 1 76 ? 14.856 -8.994 -3.075 1.00 91.56 76 HIS A O 1
ATOM 559 N N . LEU A 1 77 ? 15.720 -8.994 -5.139 1.00 88.75 77 LEU A N 1
ATOM 560 C CA . LEU A 1 77 ? 15.501 -10.415 -5.416 1.00 88.75 77 LEU A CA 1
ATOM 561 C C . LEU A 1 77 ? 16.274 -11.329 -4.459 1.00 88.75 77 LEU A C 1
ATOM 563 O O . LEU A 1 77 ? 15.678 -12.211 -3.842 1.00 88.75 77 LEU A O 1
ATOM 567 N N . SER A 1 78 ? 17.581 -11.104 -4.304 1.00 86.06 78 SER A N 1
ATOM 568 C CA . SER A 1 78 ? 18.444 -11.923 -3.440 1.00 86.06 78 SER A CA 1
ATOM 569 C C . SER A 1 78 ? 18.189 -11.687 -1.951 1.00 86.06 78 SER A C 1
ATOM 571 O O . SER A 1 78 ? 18.082 -12.644 -1.186 1.00 86.06 78 SER A O 1
ATOM 573 N N . ARG A 1 79 ? 18.014 -10.427 -1.534 1.00 85.31 79 ARG A N 1
ATOM 574 C CA . ARG A 1 79 ? 17.726 -10.074 -0.132 1.00 85.31 79 ARG A CA 1
ATOM 575 C C . ARG A 1 79 ? 16.274 -10.319 0.286 1.00 85.31 79 ARG A C 1
ATOM 577 O O . ARG A 1 79 ? 15.992 -10.357 1.479 1.00 85.31 79 ARG A O 1
ATOM 584 N N . ARG A 1 80 ? 15.366 -10.494 -0.680 1.00 87.25 80 ARG A N 1
ATOM 585 C CA . ARG A 1 80 ? 13.920 -10.677 -0.475 1.00 87.25 80 ARG A CA 1
ATOM 586 C C . ARG A 1 80 ? 13.306 -9.597 0.417 1.00 87.25 80 ARG A C 1
ATOM 588 O O . ARG A 1 80 ? 12.597 -9.910 1.375 1.00 87.25 80 ARG A O 1
ATOM 595 N N . LEU A 1 81 ? 13.599 -8.343 0.092 1.00 88.44 81 LEU A N 1
ATOM 596 C CA . LEU A 1 81 ? 13.107 -7.187 0.831 1.00 88.44 81 LEU A CA 1
ATOM 597 C C . LEU A 1 81 ? 12.756 -6.021 -0.086 1.00 88.44 81 LEU A C 1
ATOM 599 O O . LEU A 1 81 ? 13.272 -5.919 -1.201 1.00 88.44 81 LEU A O 1
ATOM 603 N N . ALA A 1 82 ? 11.907 -5.136 0.426 1.00 87.81 82 ALA A N 1
ATOM 604 C CA . ALA A 1 82 ? 11.688 -3.809 -0.132 1.00 87.81 82 ALA A CA 1
ATOM 605 C C . ALA A 1 82 ? 12.775 -2.854 0.408 1.00 87.81 82 ALA A C 1
ATOM 607 O O . ALA A 1 82 ? 12.890 -2.739 1.632 1.00 87.81 82 ALA A O 1
ATOM 608 N N . PRO A 1 83 ? 13.614 -2.241 -0.449 1.00 78.62 83 PRO A N 1
ATOM 609 C CA . PRO A 1 83 ? 14.754 -1.428 -0.007 1.00 78.62 83 PRO A CA 1
ATOM 610 C C . PRO A 1 83 ? 14.383 0.007 0.407 1.00 78.62 83 PRO A C 1
ATOM 612 O O . PRO A 1 83 ? 15.236 0.723 0.921 1.00 78.62 83 PRO A O 1
ATOM 615 N N . ASP A 1 84 ? 13.139 0.418 0.176 1.00 79.69 84 ASP A N 1
ATOM 616 C CA . ASP A 1 84 ? 12.647 1.792 0.246 1.00 79.69 84 ASP A CA 1
ATOM 617 C C . ASP A 1 84 ? 11.617 1.982 1.388 1.00 79.69 84 ASP A C 1
ATOM 619 O O . ASP A 1 84 ? 11.560 1.224 2.367 1.00 79.69 84 ASP A O 1
ATOM 623 N N . TYR A 1 85 ? 10.778 3.014 1.261 1.00 83.75 85 TYR A N 1
ATOM 624 C CA . TYR A 1 85 ? 9.690 3.347 2.183 1.00 83.75 85 TYR A CA 1
ATOM 625 C C . TYR A 1 85 ? 8.735 2.174 2.415 1.00 83.75 85 TYR A C 1
ATOM 627 O O . TYR A 1 85 ? 8.193 2.040 3.518 1.00 83.75 85 TYR A O 1
ATOM 635 N N . ALA A 1 86 ? 8.571 1.277 1.437 1.00 88.81 86 ALA A N 1
ATOM 636 C CA . ALA A 1 86 ? 7.692 0.131 1.584 1.00 88.81 86 ALA A CA 1
ATOM 637 C C . ALA A 1 86 ? 8.196 -0.820 2.681 1.00 88.81 86 ALA A C 1
ATOM 639 O O . ALA A 1 86 ? 7.393 -1.396 3.424 1.00 88.81 86 ALA A O 1
ATOM 640 N N . GLY A 1 87 ? 9.519 -0.944 2.839 1.00 88.25 87 GLY A N 1
ATOM 641 C CA . GLY A 1 87 ? 10.138 -1.687 3.933 1.00 88.25 87 GLY A CA 1
ATOM 642 C C . GLY A 1 87 ? 9.812 -1.067 5.294 1.00 88.25 87 GLY A C 1
ATOM 643 O O . GLY A 1 87 ? 9.298 -1.749 6.183 1.00 88.25 87 GLY A O 1
ATOM 644 N N . ALA A 1 88 ? 10.030 0.241 5.433 1.00 86.94 88 ALA A N 1
ATOM 645 C CA . ALA A 1 88 ? 9.787 0.987 6.669 1.00 86.94 88 ALA A CA 1
ATOM 646 C C . ALA A 1 88 ? 8.304 0.992 7.093 1.00 86.94 88 ALA A C 1
ATOM 648 O O . ALA A 1 88 ? 7.991 0.862 8.284 1.00 86.94 88 ALA A O 1
ATOM 649 N N . ILE A 1 89 ? 7.378 1.104 6.135 1.00 91.38 89 ILE A N 1
ATOM 650 C CA . ILE A 1 89 ? 5.935 0.994 6.386 1.00 91.38 89 ILE A CA 1
ATOM 651 C C . ILE A 1 89 ? 5.568 -0.425 6.811 1.00 91.38 89 ILE A C 1
ATOM 653 O O . ILE A 1 89 ? 4.821 -0.597 7.774 1.00 91.38 89 ILE A O 1
ATOM 657 N N . ALA A 1 90 ? 6.103 -1.451 6.147 1.00 91.94 90 ALA A N 1
ATOM 658 C CA . ALA A 1 90 ? 5.833 -2.839 6.506 1.00 91.94 90 ALA A CA 1
ATOM 659 C C . ALA A 1 90 ? 6.307 -3.185 7.928 1.00 91.94 90 ALA A C 1
ATOM 661 O O . ALA A 1 90 ? 5.601 -3.891 8.648 1.00 91.94 90 ALA A O 1
ATOM 662 N N . GLU A 1 91 ? 7.463 -2.679 8.365 1.00 89.50 91 GLU A N 1
ATOM 663 C CA . GLU A 1 91 ? 7.943 -2.865 9.742 1.00 89.50 91 GLU A CA 1
ATOM 664 C C . GLU A 1 91 ? 7.009 -2.202 10.768 1.00 89.50 91 GLU A C 1
ATOM 666 O O . GLU A 1 91 ? 6.628 -2.828 11.760 1.00 89.50 91 GLU A O 1
ATOM 671 N N . ARG A 1 92 ? 6.550 -0.973 10.500 1.00 91.62 92 ARG A N 1
ATOM 672 C CA . ARG A 1 92 ? 5.577 -0.274 11.361 1.00 91.62 92 ARG A CA 1
ATOM 673 C C . ARG A 1 92 ? 4.229 -0.972 11.404 1.00 91.62 92 ARG A C 1
ATOM 675 O O . ARG A 1 92 ? 3.678 -1.185 12.482 1.00 91.62 92 ARG A O 1
ATOM 682 N N . ALA A 1 93 ? 3.719 -1.365 10.241 1.00 94.06 93 ALA A N 1
ATOM 683 C CA . ALA A 1 93 ? 2.484 -2.120 10.129 1.00 94.06 93 ALA A CA 1
ATOM 684 C C . ALA A 1 93 ? 2.582 -3.415 10.938 1.00 94.06 93 ALA A C 1
ATOM 686 O O . ALA A 1 93 ? 1.666 -3.756 11.678 1.00 94.06 93 ALA A O 1
ATOM 687 N N . ARG A 1 94 ? 3.722 -4.109 10.870 1.00 91.81 94 ARG A N 1
ATOM 688 C CA . ARG A 1 94 ? 3.961 -5.313 11.664 1.00 91.81 94 ARG A CA 1
ATOM 689 C C . ARG A 1 94 ? 3.939 -5.043 13.164 1.00 91.81 94 ARG A C 1
ATOM 691 O O . ARG A 1 94 ? 3.338 -5.831 13.884 1.00 91.81 94 ARG A O 1
ATOM 698 N N . ALA A 1 95 ? 4.586 -3.975 13.622 1.00 91.25 95 ALA A N 1
ATOM 699 C CA . ALA A 1 95 ? 4.616 -3.618 15.039 1.00 91.25 95 ALA A CA 1
ATOM 700 C C . ALA A 1 95 ? 3.218 -3.285 15.593 1.00 91.25 95 ALA A C 1
ATOM 702 O O . ALA A 1 95 ? 2.944 -3.551 16.761 1.00 91.25 95 ALA A O 1
ATOM 703 N N . ALA A 1 96 ? 2.336 -2.740 14.751 1.00 92.81 96 ALA A N 1
ATOM 704 C CA . ALA A 1 96 ? 0.954 -2.425 15.103 1.00 92.81 96 ALA A CA 1
ATOM 705 C C . ALA A 1 96 ? -0.020 -3.613 14.955 1.00 92.81 96 ALA A C 1
ATOM 707 O O . ALA A 1 96 ? -1.099 -3.600 15.544 1.00 92.81 96 ALA A O 1
ATOM 708 N N . LEU A 1 97 ? 0.335 -4.642 14.178 1.00 92.62 97 LEU A N 1
ATOM 709 C CA . LEU A 1 97 ? -0.534 -5.790 13.921 1.00 92.62 97 LEU A CA 1
ATOM 710 C C . LEU A 1 97 ? -0.536 -6.782 15.097 1.00 92.62 97 LEU A C 1
ATOM 712 O O . LEU A 1 97 ? 0.525 -7.277 15.492 1.00 92.62 97 LEU A O 1
AT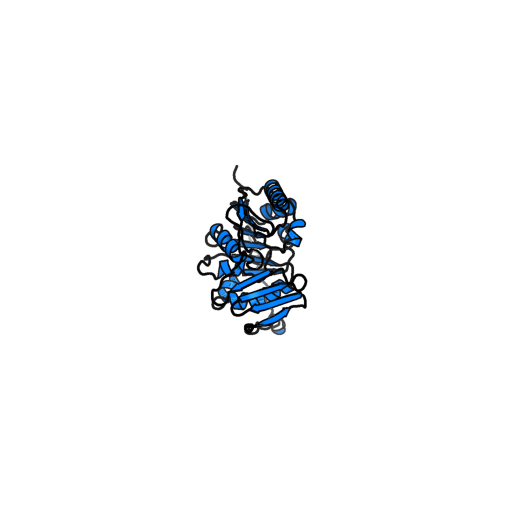OM 716 N N . PRO A 1 98 ? -1.713 -7.203 15.596 1.00 89.88 98 PRO A N 1
ATOM 717 C CA . PRO A 1 98 ? -1.787 -8.347 16.491 1.00 89.88 98 PRO A CA 1
ATOM 718 C C . PRO A 1 98 ? -1.398 -9.639 15.755 1.00 89.88 98 PRO A C 1
ATOM 720 O O . PRO A 1 98 ? -1.414 -9.737 14.521 1.00 89.88 98 PRO A O 1
ATOM 723 N N . ARG A 1 99 ? -1.074 -10.693 16.516 1.00 85.38 99 ARG A N 1
ATOM 724 C CA . ARG A 1 99 ? -0.832 -12.024 15.937 1.00 85.38 99 ARG A CA 1
ATOM 725 C C . ARG A 1 99 ? -2.082 -12.494 15.193 1.00 85.38 99 ARG A C 1
ATOM 727 O O . ARG A 1 99 ? -3.129 -12.673 15.801 1.00 85.38 99 ARG A O 1
ATOM 734 N N . GLY A 1 100 ? -1.954 -12.734 13.889 1.00 84.56 100 GLY A N 1
ATOM 735 C CA . GLY A 1 100 ? -3.093 -13.113 13.048 1.00 84.56 100 GLY A CA 1
ATOM 736 C C . GLY A 1 100 ? -3.973 -11.955 12.568 1.00 84.56 100 GLY A C 1
ATOM 737 O O . GLY A 1 100 ? -5.025 -12.231 11.998 1.00 84.56 100 GLY A O 1
ATOM 738 N N . GLY A 1 101 ? -3.552 -10.704 12.774 1.00 91.94 101 GLY A N 1
ATOM 739 C CA . GLY A 1 101 ? -4.318 -9.516 12.403 1.00 91.94 101 GLY A CA 1
ATOM 740 C C . GLY A 1 101 ? -4.556 -9.341 10.901 1.00 91.94 101 GLY A C 1
ATOM 741 O O . GLY A 1 101 ? -3.951 -10.009 10.050 1.00 91.94 101 GLY A O 1
ATOM 742 N N . GLN A 1 102 ? -5.451 -8.417 10.577 1.00 94.56 102 GLN A N 1
ATOM 743 C CA . GLN A 1 102 ? -5.829 -8.062 9.216 1.00 94.56 102 GLN A CA 1
ATOM 744 C C . GLN A 1 102 ? -5.318 -6.667 8.864 1.00 94.56 102 GLN A C 1
ATOM 746 O O . GLN A 1 102 ? -5.500 -5.718 9.624 1.00 94.56 102 GLN A O 1
ATOM 751 N N . LEU A 1 103 ? -4.721 -6.547 7.681 1.00 96.38 103 LEU A N 1
ATOM 752 C CA . LEU A 1 103 ? -4.261 -5.284 7.124 1.00 96.38 103 LEU A CA 1
ATOM 753 C C . LEU A 1 103 ? -5.022 -4.947 5.843 1.00 96.38 103 LEU A C 1
ATOM 755 O O . LEU A 1 103 ? -5.151 -5.799 4.960 1.00 96.38 103 LEU A O 1
ATOM 759 N N . LEU A 1 104 ? -5.470 -3.699 5.734 1.00 96.19 104 LEU A N 1
ATOM 760 C CA . LEU A 1 104 ? -5.935 -3.104 4.486 1.00 96.19 104 LEU A CA 1
ATOM 761 C C . LEU A 1 104 ? -4.822 -2.230 3.906 1.00 96.19 104 LEU A C 1
ATOM 763 O O . LEU A 1 104 ? -4.391 -1.277 4.543 1.00 96.19 104 LEU A O 1
ATOM 767 N N . LEU A 1 105 ? -4.366 -2.561 2.705 1.00 95.81 105 LEU A N 1
ATOM 768 C CA . LEU A 1 105 ? -3.433 -1.777 1.915 1.00 95.81 105 LEU A CA 1
ATOM 769 C C . LEU A 1 105 ? -4.224 -1.044 0.827 1.00 95.81 105 LEU A C 1
ATOM 771 O O . LEU A 1 105 ? -4.888 -1.640 -0.021 1.00 95.81 105 LEU A O 1
ATOM 775 N N . LEU A 1 106 ? -4.194 0.269 0.923 1.00 94.19 106 LEU A N 1
ATOM 776 C CA . LEU A 1 106 ? -4.849 1.228 0.067 1.00 94.19 106 LEU A CA 1
ATOM 777 C C . LEU A 1 106 ? -3.790 1.728 -0.919 1.00 94.19 106 LEU A C 1
ATOM 779 O O . LEU A 1 106 ? -3.022 2.615 -0.585 1.00 94.19 106 LEU A O 1
ATOM 783 N N . GLY A 1 107 ? -3.734 1.104 -2.093 1.00 92.38 107 GLY A N 1
ATOM 784 C CA . GLY A 1 107 ? -2.607 1.147 -3.023 1.00 92.38 107 GLY A CA 1
ATOM 785 C C . GLY A 1 107 ? -2.005 -0.251 -3.156 1.00 92.38 107 GLY A C 1
ATOM 786 O O . GLY A 1 107 ? -2.234 -1.121 -2.313 1.00 92.38 107 GLY A O 1
ATOM 787 N N . LEU A 1 108 ? -1.273 -0.532 -4.228 1.00 93.06 108 LEU A N 1
ATOM 788 C CA . LEU A 1 108 ? -0.512 -1.778 -4.326 1.00 93.06 108 LEU A CA 1
ATOM 789 C C . LEU A 1 108 ? 0.901 -1.537 -4.827 1.00 93.06 108 LEU A C 1
ATOM 791 O O . LEU A 1 108 ? 1.830 -2.123 -4.268 1.00 93.06 108 LEU A O 1
ATOM 795 N N . GLY A 1 109 ? 1.051 -0.768 -5.909 1.00 91.81 109 GLY A N 1
ATOM 796 C CA . GLY A 1 109 ? 2.299 -0.751 -6.668 1.00 91.81 109 GLY A CA 1
ATOM 797 C C . GLY A 1 109 ? 2.667 -2.172 -7.118 1.00 91.81 109 GLY A C 1
ATOM 798 O O . GLY A 1 109 ? 1.827 -2.925 -7.606 1.00 91.81 109 GLY A O 1
ATOM 799 N N . GLY A 1 110 ? 3.910 -2.589 -6.887 1.00 93.38 110 GLY A N 1
ATOM 800 C CA . GLY A 1 110 ? 4.385 -3.971 -7.038 1.00 93.38 110 GLY A CA 1
ATOM 801 C C . GLY A 1 110 ? 3.999 -4.898 -5.874 1.00 93.38 110 GLY A C 1
ATOM 802 O O . GLY A 1 110 ? 4.251 -6.103 -5.920 1.00 93.38 110 GLY A O 1
ATOM 803 N N . GLY A 1 111 ? 3.372 -4.367 -4.821 1.00 94.75 111 GLY A N 1
ATOM 804 C CA . GLY A 1 111 ? 2.978 -5.087 -3.611 1.00 94.75 111 GLY A CA 1
ATOM 805 C C . GLY A 1 111 ? 4.112 -5.289 -2.608 1.00 94.75 111 GLY A C 1
ATOM 806 O O . GLY A 1 111 ? 4.032 -6.209 -1.790 1.00 94.75 111 GLY A O 1
ATOM 807 N N . SER A 1 112 ? 5.156 -4.460 -2.656 1.00 94.56 112 SER A N 1
ATOM 808 C CA . SER A 1 112 ? 6.371 -4.596 -1.843 1.00 94.56 112 SER A CA 1
ATOM 809 C C . SER A 1 112 ? 6.101 -4.536 -0.333 1.00 94.56 112 SER A C 1
ATOM 811 O O . SER A 1 112 ? 6.647 -5.354 0.411 1.00 94.56 112 SER A O 1
ATOM 813 N N . ILE A 1 113 ? 5.169 -3.684 0.123 1.00 94.56 113 ILE A N 1
ATOM 814 C CA . ILE A 1 113 ? 4.725 -3.634 1.533 1.00 94.56 113 ILE A CA 1
ATOM 815 C C . ILE A 1 113 ? 4.148 -4.992 1.963 1.00 94.56 113 ILE A C 1
ATOM 817 O O . ILE A 1 113 ? 4.541 -5.574 2.980 1.00 94.56 113 ILE A O 1
ATOM 821 N N . ALA A 1 114 ? 3.236 -5.549 1.159 1.00 94.75 114 ALA A N 1
ATOM 822 C CA . ALA A 1 114 ? 2.647 -6.860 1.420 1.00 94.75 114 ALA A CA 1
ATOM 823 C C . ALA A 1 114 ? 3.695 -7.985 1.341 1.00 94.75 114 ALA A C 1
ATOM 825 O O . ALA A 1 114 ? 3.671 -8.915 2.151 1.00 94.75 114 ALA A O 1
ATOM 826 N N . GLY A 1 115 ? 4.636 -7.893 0.397 1.00 92.81 115 GLY A N 1
ATOM 827 C CA . GLY A 1 115 ? 5.779 -8.793 0.257 1.00 92.81 115 GLY A CA 1
ATOM 828 C C . GLY A 1 115 ? 6.609 -8.878 1.536 1.00 92.81 115 GLY A C 1
ATOM 829 O O . GLY A 1 115 ? 6.786 -9.966 2.098 1.00 92.81 115 GLY A O 1
ATOM 830 N N . GLN A 1 116 ? 7.033 -7.719 2.039 1.00 91.75 116 GLN A N 1
ATOM 831 C CA . GLN A 1 116 ? 7.827 -7.575 3.257 1.00 91.75 116 GLN A CA 1
ATOM 832 C C . GLN A 1 116 ? 7.087 -8.115 4.495 1.00 91.75 116 GLN A C 1
ATOM 834 O O . GLN A 1 116 ? 7.665 -8.828 5.322 1.00 91.75 116 GLN A O 1
ATOM 839 N N . LEU A 1 117 ? 5.782 -7.851 4.614 1.00 90.88 117 LEU A N 1
ATOM 840 C CA . LEU A 1 117 ? 4.953 -8.354 5.716 1.00 90.88 117 LEU A CA 1
ATOM 841 C C . LEU A 1 117 ? 4.787 -9.878 5.707 1.00 90.88 117 LEU A C 1
ATOM 843 O O . LEU A 1 117 ? 4.786 -10.517 6.765 1.00 90.88 117 LEU A O 1
ATOM 847 N N . LEU A 1 118 ? 4.604 -10.464 4.523 1.00 91.12 118 LEU A N 1
ATOM 848 C CA . LEU A 1 118 ? 4.198 -11.861 4.383 1.00 91.12 118 LEU A CA 1
ATOM 849 C C . LEU A 1 118 ? 5.368 -12.831 4.207 1.00 91.12 118 LEU A C 1
ATOM 851 O O . LEU A 1 118 ? 5.172 -14.024 4.464 1.00 91.12 118 LEU A O 1
ATOM 855 N N . CYS A 1 119 ? 6.529 -12.363 3.739 1.00 83.81 119 CYS A N 1
ATOM 856 C CA . CYS A 1 119 ? 7.664 -13.212 3.355 1.00 83.81 119 CYS A CA 1
ATOM 857 C C . CYS A 1 119 ? 9.054 -12.717 3.787 1.00 83.81 119 CYS A C 1
ATOM 859 O O . CYS A 1 119 ? 10.013 -13.449 3.551 1.00 83.81 119 CYS A O 1
ATOM 861 N N . GLY A 1 120 ? 9.179 -11.548 4.425 1.00 67.06 120 GLY A N 1
ATOM 862 C CA . GLY A 1 120 ? 10.460 -11.090 4.979 1.00 67.06 120 GLY A CA 1
ATOM 863 C C . GLY A 1 120 ? 10.972 -11.968 6.132 1.00 67.06 120 GLY A C 1
ATOM 864 O O . GLY A 1 120 ? 10.242 -12.813 6.655 1.00 67.06 120 GLY A O 1
ATOM 865 N N . ALA A 1 121 ? 12.214 -11.740 6.576 1.00 64.69 121 ALA A N 1
ATOM 866 C CA . ALA A 1 121 ? 12.829 -12.455 7.710 1.00 64.69 121 ALA A CA 1
ATOM 867 C C . ALA A 1 121 ? 11.971 -12.407 8.991 1.00 64.69 121 ALA A C 1
ATOM 869 O O . ALA A 1 121 ? 11.943 -13.350 9.776 1.00 64.69 121 ALA A O 1
ATOM 870 N N . SER A 1 122 ? 11.198 -11.334 9.134 1.00 65.38 122 SER A N 1
ATOM 871 C CA . SER A 1 122 ? 10.290 -11.081 10.248 1.00 65.38 122 SER A CA 1
ATOM 872 C C . SER A 1 122 ? 8.818 -11.313 9.874 1.00 65.38 122 SER A C 1
ATOM 874 O O . SER A 1 122 ? 7.930 -10.694 10.453 1.00 65.38 122 SER A O 1
ATOM 876 N N . ALA A 1 123 ? 8.521 -12.166 8.883 1.00 73.88 123 ALA A N 1
ATOM 877 C CA . ALA A 1 123 ? 7.161 -12.387 8.388 1.00 73.88 123 ALA A CA 1
ATOM 878 C C . ALA A 1 123 ? 6.164 -12.670 9.524 1.00 73.88 123 ALA A C 1
ATOM 880 O O . ALA A 1 123 ? 6.290 -13.640 10.274 1.00 73.88 123 ALA A O 1
ATOM 881 N N . ALA A 1 124 ? 5.117 -11.850 9.614 1.00 73.19 124 ALA A N 1
ATOM 882 C CA . ALA A 1 124 ? 4.144 -11.969 10.689 1.00 73.19 124 ALA A CA 1
ATOM 883 C C . ALA A 1 124 ? 3.313 -13.242 10.495 1.00 73.19 124 ALA A C 1
ATOM 885 O O . ALA A 1 124 ? 2.709 -13.442 9.439 1.00 73.19 124 ALA A O 1
ATOM 886 N N . ALA A 1 125 ? 3.271 -14.136 11.482 1.00 80.06 125 ALA A N 1
ATOM 887 C CA . ALA A 1 125 ? 2.457 -15.343 11.387 1.00 80.06 125 ALA A CA 1
ATOM 888 C C . ALA A 1 125 ? 0.956 -14.994 11.406 1.00 80.06 125 ALA A C 1
ATOM 890 O O . ALA A 1 125 ? 0.507 -14.136 12.161 1.00 80.06 125 ALA A O 1
ATOM 891 N N . GLY A 1 126 ? 0.172 -15.657 10.554 1.00 83.75 126 GLY A N 1
ATOM 892 C CA . GLY A 1 126 ? -1.290 -15.527 10.529 1.00 83.75 126 GLY A CA 1
ATOM 893 C C . GLY A 1 126 ? -1.849 -14.257 9.876 1.00 83.75 126 GLY A C 1
ATOM 894 O O . GLY A 1 126 ? -3.028 -14.260 9.542 1.00 83.75 126 GLY A O 1
ATOM 895 N N . VAL A 1 127 ? -1.034 -13.225 9.626 1.00 90.88 127 VAL A N 1
ATOM 896 C CA . VAL A 1 127 ? -1.504 -11.951 9.046 1.00 90.88 127 VAL A CA 1
ATOM 897 C C . VAL A 1 127 ? -2.146 -12.141 7.673 1.00 90.88 127 VAL A C 1
ATOM 899 O O . VAL A 1 127 ? -1.615 -12.893 6.843 1.00 90.88 127 VAL A O 1
ATOM 902 N N . ARG A 1 128 ? -3.250 -11.436 7.426 1.00 93.88 128 ARG A N 1
ATOM 903 C CA . ARG A 1 128 ? -3.915 -11.340 6.120 1.00 93.88 128 ARG A CA 1
ATOM 904 C C . ARG A 1 128 ? -3.850 -9.906 5.614 1.00 93.88 128 ARG A C 1
ATOM 906 O O . ARG A 1 128 ? -4.003 -8.976 6.392 1.00 93.88 128 ARG A O 1
ATOM 913 N N . VAL A 1 129 ? -3.631 -9.748 4.318 1.00 94.94 129 VAL A N 1
ATOM 914 C CA . VAL A 1 129 ? -3.537 -8.462 3.633 1.00 94.94 129 VAL A CA 1
ATOM 915 C C . VAL A 1 129 ? -4.605 -8.416 2.546 1.00 94.94 129 VAL A C 1
ATOM 917 O O . VAL A 1 129 ? -4.627 -9.263 1.649 1.00 94.94 129 VAL A O 1
ATOM 920 N N . ALA A 1 130 ? -5.483 -7.427 2.632 1.00 95.44 130 ALA A N 1
ATOM 921 C CA . ALA A 1 130 ? -6.347 -6.995 1.547 1.00 95.44 130 ALA A CA 1
ATOM 922 C C . ALA A 1 130 ? -5.693 -5.782 0.892 1.00 95.44 130 ALA A C 1
ATOM 924 O O . ALA A 1 130 ? -5.424 -4.816 1.585 1.00 95.44 130 ALA A O 1
ATOM 925 N N . ALA A 1 131 ? -5.428 -5.823 -0.407 1.00 95.25 131 ALA A N 1
ATOM 926 C CA . ALA A 1 131 ? -4.880 -4.705 -1.158 1.00 95.25 131 ALA A CA 1
ATOM 927 C C . ALA A 1 131 ? -5.880 -4.224 -2.212 1.00 95.25 131 ALA A C 1
ATOM 929 O O . ALA A 1 131 ? -6.583 -5.035 -2.830 1.00 95.25 131 ALA A O 1
ATOM 930 N N . VAL A 1 132 ? -5.934 -2.914 -2.409 1.00 93.69 132 VAL A N 1
ATOM 931 C CA . VAL A 1 132 ? -6.809 -2.247 -3.373 1.00 93.69 132 VAL A CA 1
ATOM 932 C C . VAL A 1 132 ? -5.943 -1.412 -4.303 1.00 93.69 132 VAL A C 1
ATOM 934 O O . VAL A 1 132 ? -5.247 -0.520 -3.840 1.00 93.69 132 VAL A O 1
ATOM 937 N N . GLU A 1 133 ? -6.006 -1.694 -5.600 1.00 93.50 133 GLU A N 1
ATOM 938 C CA . GLU A 1 133 ? -5.264 -0.970 -6.636 1.00 93.50 133 GLU A CA 1
ATOM 939 C C . GLU A 1 133 ? -6.242 -0.398 -7.661 1.00 93.50 133 GLU A C 1
ATOM 941 O O . GLU A 1 133 ? -7.110 -1.118 -8.150 1.00 93.50 133 GLU A O 1
ATOM 946 N N . ALA A 1 134 ? -6.124 0.883 -7.996 1.00 91.50 134 ALA A N 1
ATOM 947 C CA . ALA A 1 134 ? -7.016 1.513 -8.960 1.00 91.50 134 ALA A CA 1
ATOM 948 C C . ALA A 1 134 ? -6.611 1.189 -10.408 1.00 91.50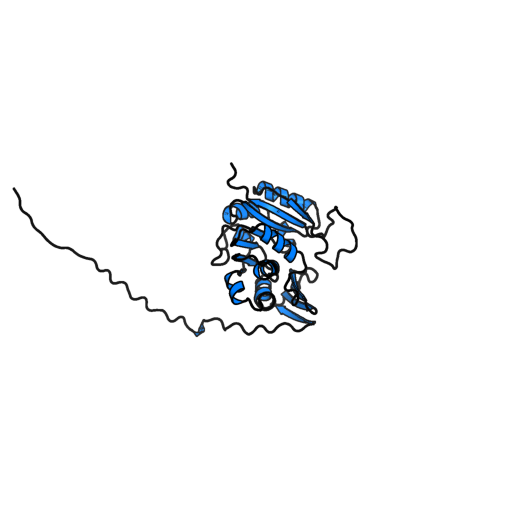 134 ALA A C 1
ATOM 950 O O . ALA A 1 134 ? -7.487 1.014 -11.259 1.00 91.50 134 ALA A O 1
ATOM 951 N N . ASP A 1 135 ? -5.308 1.079 -10.691 1.00 90.62 135 ASP A N 1
ATOM 952 C CA . ASP A 1 135 ? -4.796 0.807 -12.034 1.00 90.62 135 ASP A CA 1
ATOM 953 C C . ASP A 1 135 ? -4.653 -0.707 -12.284 1.00 90.62 135 ASP A C 1
ATOM 955 O O . ASP A 1 135 ? -3.793 -1.405 -11.740 1.00 90.62 135 ASP A O 1
ATOM 959 N N . ALA A 1 136 ? -5.499 -1.234 -13.174 1.00 91.81 136 ALA A N 1
ATOM 960 C CA . ALA A 1 136 ? -5.484 -2.642 -13.559 1.00 91.81 136 ALA A CA 1
ATOM 961 C C . ALA A 1 136 ? -4.130 -3.104 -14.132 1.00 91.81 136 ALA A C 1
ATOM 963 O O . ALA A 1 136 ? -3.773 -4.273 -13.966 1.00 91.81 136 ALA A O 1
ATOM 964 N N . ALA A 1 137 ? -3.377 -2.218 -14.795 1.00 91.81 137 ALA A N 1
ATOM 965 C CA . ALA A 1 137 ? -2.060 -2.530 -15.337 1.00 91.81 137 ALA A CA 1
ATOM 966 C C . ALA A 1 137 ? -1.015 -2.670 -14.223 1.00 91.81 137 ALA A C 1
ATOM 968 O O . ALA A 1 137 ? -0.202 -3.592 -14.280 1.00 91.81 137 ALA A O 1
ATOM 969 N N . VAL A 1 138 ? -1.083 -1.837 -13.178 1.00 92.75 138 VAL A N 1
ATOM 970 C CA . VAL A 1 138 ? -0.232 -1.964 -11.981 1.00 92.75 138 VAL A CA 1
ATOM 971 C C . VAL A 1 138 ? -0.553 -3.265 -11.243 1.00 92.75 138 VAL A C 1
ATOM 973 O O . VAL A 1 138 ? 0.344 -4.052 -10.943 1.00 92.75 138 VAL A O 1
ATOM 976 N N . ALA A 1 139 ? -1.839 -3.573 -11.049 1.00 93.81 139 ALA A N 1
ATOM 977 C CA . ALA A 1 139 ? -2.256 -4.830 -10.429 1.00 93.81 139 ALA A CA 1
ATOM 978 C C . ALA A 1 139 ? -1.807 -6.070 -11.228 1.00 93.81 139 ALA A C 1
ATOM 980 O O . ALA A 1 139 ? -1.392 -7.076 -10.640 1.00 93.81 139 ALA A O 1
ATOM 981 N N . ALA A 1 140 ? -1.871 -6.011 -12.562 1.00 92.81 140 ALA A N 1
ATOM 982 C CA . ALA A 1 140 ? -1.358 -7.064 -13.435 1.00 92.81 140 ALA A CA 1
ATOM 983 C C . ALA A 1 140 ? 0.169 -7.193 -13.321 1.00 92.81 140 ALA A C 1
ATOM 985 O O . ALA A 1 140 ? 0.666 -8.298 -13.115 1.00 92.81 140 ALA A O 1
ATOM 986 N N . ALA A 1 141 ? 0.902 -6.077 -13.348 1.00 93.56 141 ALA A N 1
ATOM 987 C CA . ALA A 1 141 ? 2.352 -6.042 -13.169 1.00 93.56 141 ALA A CA 1
ATOM 988 C C . ALA A 1 141 ? 2.794 -6.688 -11.849 1.00 93.56 141 ALA A C 1
ATOM 990 O O . ALA A 1 141 ? 3.680 -7.548 -11.829 1.00 93.56 141 ALA A O 1
ATOM 991 N N . ALA A 1 142 ? 2.123 -6.337 -10.751 1.00 94.62 142 ALA A N 1
ATOM 992 C CA . ALA A 1 142 ? 2.380 -6.919 -9.444 1.00 94.62 142 ALA A CA 1
ATOM 993 C C . ALA A 1 142 ? 2.167 -8.439 -9.455 1.00 94.62 142 ALA A C 1
ATOM 995 O O . ALA A 1 142 ? 3.025 -9.202 -9.009 1.00 94.62 142 ALA A O 1
ATOM 996 N N . ARG A 1 143 ? 1.040 -8.900 -10.008 1.00 93.06 143 ARG A N 1
ATOM 997 C CA . ARG A 1 143 ? 0.683 -10.324 -10.052 1.00 93.06 143 ARG A CA 1
ATOM 998 C C . ARG A 1 143 ? 1.608 -11.144 -10.947 1.00 93.06 143 ARG A C 1
ATOM 1000 O O . ARG A 1 143 ? 1.926 -12.279 -10.590 1.00 93.06 143 ARG A O 1
ATOM 1007 N N . ASP A 1 144 ? 1.999 -10.591 -12.085 1.00 91.25 144 ASP A N 1
ATOM 1008 C CA . ASP A 1 144 ? 2.660 -11.341 -13.149 1.00 91.25 144 ASP A CA 1
ATOM 1009 C C . ASP A 1 144 ? 4.195 -11.292 -13.012 1.00 91.25 144 ASP A C 1
ATOM 1011 O O . ASP A 1 144 ? 4.868 -12.229 -13.445 1.00 91.25 144 ASP A O 1
ATOM 1015 N N . TYR A 1 145 ? 4.749 -10.284 -12.316 1.00 92.19 145 TYR A N 1
ATOM 1016 C CA . TYR A 1 145 ? 6.202 -10.110 -12.151 1.00 92.19 145 TYR A CA 1
ATOM 1017 C C . TYR A 1 145 ? 6.677 -10.049 -10.697 1.00 92.19 145 TYR A C 1
ATOM 1019 O O . TYR A 1 145 ? 7.593 -10.785 -10.319 1.00 92.19 145 TYR A O 1
ATOM 1027 N N . PHE A 1 146 ? 6.038 -9.244 -9.845 1.00 93.62 146 PHE A N 1
ATOM 1028 C CA . PHE A 1 146 ? 6.495 -9.075 -8.462 1.00 93.62 146 PHE A CA 1
ATOM 1029 C C . PHE A 1 146 ? 6.124 -10.267 -7.579 1.00 93.62 146 PHE A C 1
ATOM 1031 O O . PHE A 1 146 ? 6.998 -10.892 -6.985 1.00 93.62 146 PHE A O 1
ATOM 1038 N N . PHE A 1 147 ? 4.851 -10.654 -7.500 1.00 93.75 147 PHE A N 1
ATOM 1039 C CA . PHE A 1 147 ? 4.389 -11.752 -6.639 1.00 93.75 147 PHE A CA 1
ATOM 1040 C C . PHE A 1 147 ? 5.119 -13.070 -6.916 1.00 93.75 147 PHE A C 1
ATOM 1042 O O . PHE A 1 147 ? 5.487 -13.765 -5.960 1.00 93.75 147 PHE A O 1
ATOM 1049 N N . PRO A 1 14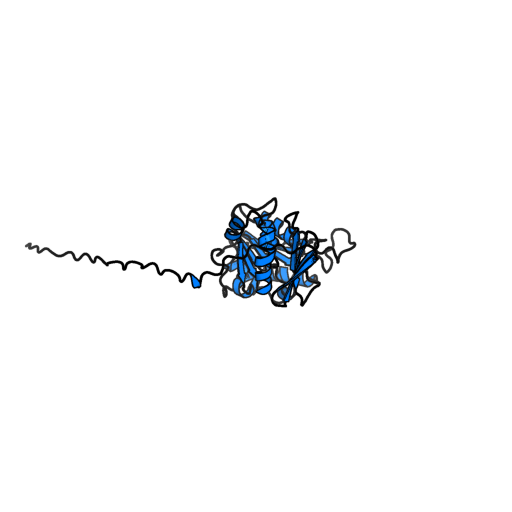8 ? 5.378 -13.444 -8.182 1.00 90.81 148 PRO A N 1
ATOM 1050 C CA . PRO A 1 148 ? 6.122 -14.647 -8.484 1.00 90.81 148 PRO A CA 1
ATOM 1051 C C . PRO A 1 148 ? 7.556 -14.617 -7.948 1.00 90.81 148 PRO A C 1
ATOM 1053 O O . PRO A 1 148 ? 8.027 -15.671 -7.505 1.00 90.81 148 PRO A O 1
ATOM 1056 N N . ALA A 1 149 ? 8.211 -13.452 -7.966 1.00 89.44 149 ALA A N 1
ATOM 1057 C CA . ALA A 1 149 ? 9.549 -13.234 -7.425 1.00 89.44 149 ALA A CA 1
ATOM 1058 C C . ALA A 1 149 ? 9.546 -13.155 -5.886 1.00 89.44 149 ALA A C 1
ATOM 1060 O O . ALA A 1 149 ? 10.239 -13.928 -5.224 1.00 89.44 149 ALA A O 1
ATOM 1061 N N . MET A 1 150 ? 8.707 -12.293 -5.302 1.00 90.75 150 MET A N 1
ATOM 1062 C CA . MET A 1 150 ? 8.597 -12.078 -3.852 1.00 90.75 150 MET A CA 1
ATOM 1063 C C . MET A 1 150 ? 8.249 -13.368 -3.104 1.00 90.75 150 MET A C 1
ATOM 1065 O O . MET A 1 150 ? 8.860 -13.716 -2.088 1.00 90.75 150 MET A O 1
ATOM 1069 N N . PHE A 1 151 ? 7.281 -14.119 -3.633 1.00 89.50 151 PHE A N 1
ATOM 1070 C CA . PHE A 1 151 ? 6.730 -15.312 -2.996 1.00 89.50 151 PHE A CA 1
ATOM 1071 C C . PHE A 1 151 ? 7.331 -16.611 -3.535 1.00 89.50 151 PHE A C 1
ATOM 1073 O O . PHE A 1 151 ? 6.729 -17.681 -3.389 1.00 89.50 151 PHE A O 1
ATOM 1080 N N . ALA A 1 152 ? 8.517 -16.555 -4.147 1.00 85.81 152 ALA A N 1
ATOM 1081 C CA . ALA A 1 152 ? 9.272 -17.754 -4.495 1.00 85.81 152 ALA A CA 1
ATOM 1082 C C . ALA A 1 152 ? 9.402 -18.675 -3.259 1.00 85.81 152 ALA A C 1
ATOM 1084 O O . ALA A 1 152 ? 9.699 -18.227 -2.147 1.00 85.81 152 ALA A O 1
ATOM 1085 N N . GLY A 1 153 ? 9.063 -19.957 -3.427 1.00 81.62 153 GLY A N 1
ATOM 1086 C CA . GLY A 1 153 ? 9.026 -20.951 -2.344 1.00 81.62 153 GLY A CA 1
ATOM 1087 C C . GLY A 1 153 ? 7.816 -20.880 -1.395 1.00 81.62 153 GLY A C 1
ATOM 1088 O O . GLY A 1 153 ? 7.581 -21.819 -0.641 1.00 81.62 153 GLY A O 1
ATOM 1089 N N . SER A 1 154 ? 6.998 -19.822 -1.439 1.00 83.31 154 SER A N 1
ATOM 1090 C CA . SER A 1 154 ? 5.857 -19.623 -0.527 1.00 83.31 154 SER A CA 1
ATOM 1091 C C . SER A 1 154 ? 4.548 -19.229 -1.227 1.00 83.31 154 SER A C 1
ATOM 1093 O O . SER A 1 154 ? 3.560 -18.934 -0.548 1.00 83.31 154 SER A O 1
ATOM 1095 N N . ARG A 1 155 ? 4.488 -19.290 -2.568 1.00 81.50 155 ARG A N 1
ATOM 1096 C CA . ARG A 1 155 ? 3.356 -18.820 -3.396 1.00 81.50 155 ARG A CA 1
ATOM 1097 C C . ARG A 1 155 ? 1.990 -19.272 -2.893 1.00 81.50 155 ARG A C 1
ATOM 1099 O O . ARG A 1 155 ? 1.100 -18.448 -2.731 1.00 81.50 155 ARG A O 1
ATOM 1106 N N . ARG A 1 156 ? 1.811 -20.561 -2.579 1.00 83.88 156 ARG A N 1
ATOM 1107 C CA . ARG A 1 156 ? 0.518 -21.089 -2.096 1.00 83.88 156 ARG A CA 1
ATOM 1108 C C . ARG A 1 156 ? 0.112 -20.504 -0.741 1.00 83.88 156 ARG A C 1
ATOM 1110 O O . ARG A 1 156 ? -1.078 -20.341 -0.491 1.00 83.88 156 ARG A O 1
ATOM 1117 N N . ARG A 1 157 ? 1.074 -20.215 0.143 1.00 84.19 157 ARG A N 1
ATOM 1118 C CA . ARG A 1 157 ? 0.822 -19.589 1.450 1.00 84.19 157 ARG A CA 1
ATOM 1119 C C . ARG A 1 157 ? 0.524 -18.102 1.278 1.00 84.19 157 ARG A C 1
ATOM 1121 O O . ARG A 1 157 ? -0.466 -17.633 1.830 1.00 84.19 157 ARG A O 1
ATOM 1128 N N . ALA A 1 158 ? 1.325 -17.395 0.483 1.00 85.00 158 ALA A N 1
ATOM 1129 C CA . ALA A 1 158 ? 1.118 -15.983 0.173 1.00 85.00 158 ALA A CA 1
ATOM 1130 C C . ALA A 1 158 ? -0.235 -15.752 -0.516 1.00 85.00 158 ALA A C 1
ATOM 1132 O O . ALA A 1 158 ? -1.024 -14.941 -0.050 1.00 85.00 158 ALA A O 1
ATOM 1133 N N . ALA A 1 159 ? -0.588 -16.568 -1.512 1.00 82.81 159 ALA A N 1
ATOM 1134 C CA . ALA A 1 159 ? -1.863 -16.490 -2.224 1.00 82.81 159 ALA A CA 1
ATOM 1135 C C . ALA A 1 159 ? -3.093 -16.789 -1.353 1.00 82.81 159 ALA A C 1
ATOM 1137 O O . ALA A 1 159 ? -4.211 -16.548 -1.789 1.00 82.81 159 ALA A O 1
ATOM 1138 N N . ARG A 1 160 ? -2.949 -17.339 -0.139 1.00 86.88 160 ARG A N 1
ATOM 1139 C CA . ARG A 1 160 ? -4.069 -17.447 0.820 1.00 86.88 160 ARG A CA 1
ATOM 1140 C C . ARG A 1 160 ? -4.209 -16.216 1.708 1.00 86.88 160 ARG A C 1
ATOM 1142 O O . ARG A 1 160 ? -5.263 -16.034 2.307 1.00 86.88 160 ARG A O 1
ATOM 1149 N N . ARG A 1 161 ? -3.138 -15.435 1.830 1.00 91.44 161 ARG A N 1
ATOM 1150 C CA . ARG A 1 161 ? -2.987 -14.351 2.800 1.00 91.44 161 ARG A CA 1
ATOM 1151 C C . ARG A 1 161 ? -3.054 -12.978 2.151 1.00 91.44 161 ARG A C 1
ATOM 1153 O O . ARG A 1 161 ? -3.502 -12.065 2.818 1.00 91.44 161 ARG A O 1
ATOM 1160 N N . LEU A 1 162 ? -2.655 -12.851 0.888 1.00 94.12 162 LEU A N 1
ATOM 1161 C CA . LEU A 1 162 ? -2.795 -11.644 0.085 1.00 94.12 162 LEU A CA 1
ATOM 1162 C C . LEU A 1 162 ? -4.008 -11.774 -0.841 1.00 94.12 162 LEU A C 1
ATOM 1164 O O . LEU A 1 162 ? -4.124 -12.735 -1.610 1.00 94.12 162 LEU A O 1
ATOM 1168 N N . ARG A 1 163 ? -4.910 -10.799 -0.766 1.00 94.38 163 ARG A N 1
ATOM 1169 C CA . ARG A 1 163 ? -6.035 -10.615 -1.684 1.00 94.38 163 ARG A CA 1
ATOM 1170 C C . ARG A 1 163 ? -5.905 -9.249 -2.325 1.00 94.38 163 ARG A C 1
ATOM 1172 O O . ARG A 1 163 ? -5.731 -8.278 -1.609 1.00 94.38 163 ARG A O 1
ATOM 1179 N N . VAL A 1 164 ? -6.010 -9.185 -3.646 1.00 93.94 164 VAL A N 1
ATOM 1180 C CA . VAL A 1 164 ? -5.940 -7.933 -4.404 1.00 93.94 164 VAL A CA 1
ATOM 1181 C C . VAL A 1 164 ? -7.273 -7.725 -5.106 1.00 93.94 164 VAL A C 1
ATOM 1183 O O . VAL A 1 164 ? -7.795 -8.667 -5.709 1.00 93.94 164 VAL A O 1
ATOM 1186 N N . ALA A 1 165 ? -7.819 -6.517 -5.026 1.00 93.19 165 ALA A N 1
ATOM 1187 C CA . ALA A 1 165 ? -8.936 -6.073 -5.849 1.00 93.19 165 ALA A CA 1
ATOM 1188 C C . ALA A 1 165 ? -8.506 -4.875 -6.697 1.00 93.19 165 ALA A C 1
ATOM 1190 O O . ALA A 1 165 ? -7.808 -3.991 -6.205 1.00 93.19 165 ALA A O 1
ATOM 1191 N N . VAL A 1 166 ? -8.958 -4.851 -7.952 1.00 92.88 166 VAL A N 1
ATOM 1192 C CA . VAL A 1 166 ? -8.832 -3.667 -8.802 1.00 92.88 166 VAL A CA 1
ATOM 1193 C C . VAL A 1 166 ? -10.045 -2.776 -8.547 1.00 92.88 166 VAL A C 1
ATOM 1195 O O . VAL A 1 166 ? -11.151 -3.119 -8.968 1.00 92.88 166 VAL A O 1
ATOM 1198 N N . ALA A 1 167 ? -9.866 -1.696 -7.789 1.00 91.31 167 ALA A N 1
ATOM 1199 C CA . ALA A 1 167 ? -10.924 -0.762 -7.416 1.00 91.31 167 ALA A CA 1
ATOM 1200 C C . ALA A 1 167 ? -10.350 0.592 -6.971 1.00 91.31 167 ALA A C 1
ATOM 1202 O O . ALA A 1 167 ? -9.222 0.682 -6.498 1.00 91.31 167 ALA A O 1
ATOM 1203 N N . ASP A 1 168 ? -11.166 1.645 -7.057 1.00 89.81 168 ASP A N 1
ATOM 1204 C CA . ASP A 1 168 ? -10.846 2.939 -6.452 1.00 89.81 168 ASP A CA 1
ATOM 1205 C C . ASP A 1 168 ? -11.050 2.857 -4.936 1.00 89.81 168 ASP A C 1
ATOM 1207 O O . ASP A 1 168 ? -12.149 2.580 -4.442 1.00 89.81 168 ASP A O 1
ATOM 1211 N N . ALA A 1 169 ? -9.998 3.131 -4.182 1.00 90.00 169 ALA A N 1
ATOM 1212 C CA . ALA A 1 169 ? -10.054 3.089 -2.738 1.00 90.00 169 ALA A CA 1
ATOM 1213 C C . ALA A 1 169 ? -10.977 4.120 -2.092 1.00 90.00 169 ALA A C 1
ATOM 1215 O O . ALA A 1 169 ? -11.474 3.868 -0.998 1.00 90.00 169 ALA A O 1
ATOM 1216 N N . ARG A 1 170 ? -11.265 5.247 -2.750 1.00 89.12 170 ARG A N 1
ATOM 1217 C CA . ARG A 1 170 ? -12.277 6.204 -2.278 1.00 89.12 170 ARG A CA 1
ATOM 1218 C C . ARG A 1 170 ? -13.647 5.543 -2.241 1.00 89.12 170 ARG A C 1
ATOM 1220 O O . ARG A 1 170 ? -14.384 5.709 -1.274 1.00 89.12 170 ARG A O 1
ATOM 1227 N N . ARG A 1 171 ? -13.950 4.722 -3.253 1.00 89.94 171 ARG A N 1
ATOM 1228 C CA . ARG A 1 171 ? -15.185 3.929 -3.309 1.00 89.94 171 ARG A CA 1
ATOM 1229 C C . ARG A 1 171 ? -15.177 2.807 -2.278 1.00 89.94 171 ARG A C 1
ATOM 1231 O O . ARG A 1 171 ? -16.211 2.549 -1.673 1.00 89.94 171 ARG A O 1
ATOM 1238 N N . VAL A 1 172 ? -14.029 2.172 -2.032 1.00 89.62 172 VAL A N 1
ATOM 1239 C CA . VAL A 1 172 ? -13.905 1.171 -0.956 1.00 89.62 172 VAL A CA 1
ATOM 1240 C C . VAL A 1 172 ? -14.134 1.817 0.413 1.00 89.62 172 VAL A C 1
ATOM 1242 O O . VAL A 1 172 ? -14.962 1.330 1.178 1.00 89.62 172 VAL A O 1
ATOM 1245 N N . ALA A 1 173 ? -13.484 2.946 0.706 1.00 88.56 173 ALA A N 1
ATOM 1246 C CA . ALA A 1 173 ? -13.664 3.691 1.951 1.00 88.56 173 ALA A CA 1
ATOM 1247 C C . ALA A 1 173 ? -15.121 4.140 2.141 1.00 88.56 173 ALA A C 1
ATOM 1249 O O . ALA A 1 173 ? -15.677 3.953 3.220 1.00 88.56 173 ALA A O 1
ATOM 1250 N N . ALA A 1 174 ? -15.770 4.638 1.083 1.00 87.25 174 ALA A N 1
ATOM 1251 C CA . ALA A 1 174 ? -17.188 5.002 1.092 1.00 87.25 174 ALA A CA 1
ATOM 1252 C C . ALA A 1 174 ? -18.141 3.797 1.231 1.00 87.25 174 ALA A C 1
ATOM 1254 O O . ALA A 1 174 ? -19.305 3.976 1.581 1.00 87.25 174 ALA A O 1
ATOM 1255 N N . GLY A 1 175 ? -17.664 2.569 1.001 1.00 83.56 175 GLY A N 1
ATOM 1256 C CA . GLY A 1 175 ? -18.478 1.350 0.979 1.00 83.56 175 GLY A CA 1
ATOM 1257 C C . GLY A 1 175 ? -19.242 1.121 -0.331 1.00 83.56 175 GLY A C 1
ATOM 1258 O O . GLY A 1 175 ? -20.044 0.195 -0.405 1.00 83.56 175 GLY A O 1
ATOM 1259 N N . ASP A 1 176 ? -18.969 1.920 -1.363 1.00 85.62 176 ASP A N 1
ATOM 1260 C CA . ASP A 1 176 ? -19.560 1.802 -2.704 1.00 85.62 176 ASP A CA 1
ATOM 1261 C C . ASP A 1 176 ? -18.892 0.710 -3.552 1.00 85.62 176 ASP A C 1
ATOM 1263 O O . ASP A 1 176 ? -19.377 0.353 -4.628 1.00 85.62 176 ASP A O 1
ATO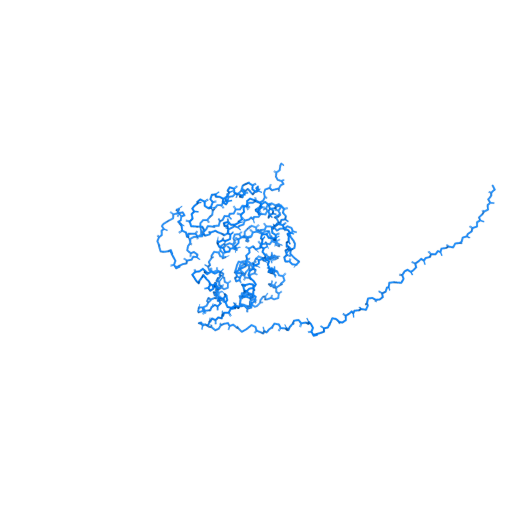M 1267 N N . ALA A 1 177 ? -17.746 0.206 -3.094 1.00 81.75 177 ALA A N 1
ATOM 1268 C CA . ALA A 1 177 ? -17.056 -0.940 -3.661 1.00 81.75 177 ALA A CA 1
ATOM 1269 C C . ALA A 1 177 ? -16.732 -1.942 -2.542 1.00 81.75 177 ALA A C 1
ATOM 1271 O O . ALA A 1 177 ? -16.226 -1.541 -1.489 1.00 81.75 177 ALA A O 1
ATOM 1272 N N . PRO A 1 178 ? -17.007 -3.244 -2.739 1.00 72.56 178 PRO A N 1
ATOM 1273 C CA . PRO A 1 178 ? -16.679 -4.239 -1.734 1.00 72.56 178 PRO A CA 1
ATOM 1274 C C . PRO A 1 178 ? -15.153 -4.368 -1.595 1.00 72.56 178 PRO A C 1
ATOM 1276 O O . PRO A 1 178 ? -14.445 -4.330 -2.607 1.00 72.56 178 PRO A O 1
ATOM 1279 N N . PRO A 1 179 ? -14.629 -4.583 -0.374 1.00 71.25 179 PRO A N 1
ATOM 1280 C CA . PRO A 1 179 ? -13.237 -4.977 -0.206 1.00 71.25 179 PRO A CA 1
ATOM 1281 C C . PRO A 1 179 ? -12.971 -6.331 -0.897 1.00 71.25 179 PRO A C 1
ATOM 1283 O O . PRO A 1 179 ? -13.914 -7.060 -1.241 1.00 71.25 179 PRO A O 1
ATOM 1286 N N . PRO A 1 180 ? -11.696 -6.715 -1.099 1.00 73.75 180 PRO A N 1
ATOM 1287 C CA . PRO A 1 180 ? -11.348 -8.002 -1.689 1.00 73.75 180 PRO A CA 1
ATOM 1288 C C . PRO A 1 180 ? -12.084 -9.172 -1.010 1.00 73.75 180 PRO A C 1
ATOM 1290 O O . PRO A 1 180 ? -12.110 -9.295 0.217 1.00 73.75 180 PRO A O 1
ATOM 1293 N N . ARG A 1 181 ? -12.682 -10.069 -1.810 1.00 68.06 181 ARG A N 1
ATOM 1294 C CA . ARG A 1 181 ? -13.463 -11.211 -1.296 1.00 68.06 181 ARG A CA 1
ATOM 1295 C C . ARG A 1 181 ? -12.662 -12.029 -0.273 1.00 68.06 181 ARG A C 1
ATOM 1297 O O . ARG A 1 181 ? -11.546 -12.471 -0.551 1.00 68.06 181 ARG A O 1
ATOM 1304 N N . GLY A 1 182 ? -13.277 -12.301 0.880 1.00 61.12 182 GLY A N 1
ATOM 1305 C CA . GLY A 1 182 ? -12.683 -13.107 1.955 1.00 61.12 182 GLY A CA 1
ATOM 1306 C C . GLY A 1 182 ? -11.743 -12.345 2.895 1.00 61.12 182 GLY A C 1
ATOM 1307 O O . GLY A 1 182 ? -11.096 -12.978 3.730 1.00 61.12 182 GLY A O 1
ATOM 1308 N N . ALA A 1 183 ? -11.682 -11.020 2.767 1.00 66.88 183 ALA A N 1
ATOM 1309 C CA . ALA A 1 183 ? -11.031 -10.109 3.697 1.00 66.88 183 ALA A CA 1
ATOM 1310 C C . ALA A 1 183 ? -11.982 -8.935 3.983 1.00 66.88 183 ALA A C 1
ATOM 1312 O O . ALA A 1 183 ? -11.725 -7.807 3.591 1.00 66.88 183 ALA A O 1
ATOM 1313 N N . ALA A 1 184 ? -13.146 -9.223 4.570 1.00 68.12 184 ALA A N 1
ATOM 1314 C CA . ALA A 1 184 ? -14.015 -8.168 5.080 1.00 68.12 184 ALA A CA 1
ATOM 1315 C C . ALA A 1 184 ? -13.486 -7.744 6.455 1.00 68.12 184 ALA A C 1
ATOM 1317 O O . ALA A 1 184 ? -13.103 -8.607 7.250 1.00 68.12 184 ALA A O 1
ATOM 1318 N N . GLY A 1 185 ? -13.426 -6.434 6.694 1.00 77.81 185 GLY A N 1
ATOM 1319 C CA . GLY A 1 185 ? -12.976 -5.866 7.958 1.00 77.81 185 GLY A CA 1
ATOM 1320 C C . GLY A 1 185 ? -13.843 -6.281 9.162 1.00 77.81 185 GLY A C 1
ATOM 1321 O O . GLY A 1 185 ? -14.762 -7.095 9.034 1.00 77.81 185 GLY A O 1
ATOM 1322 N N . PRO A 1 186 ? -13.571 -5.713 10.342 1.00 91.50 186 PRO A N 1
ATOM 1323 C CA . PRO A 1 186 ? -12.651 -4.597 10.551 1.00 91.50 186 PRO A CA 1
ATOM 1324 C C . PRO A 1 186 ? -11.164 -5.001 10.471 1.00 91.50 186 PRO A C 1
ATOM 1326 O O . PRO A 1 186 ? -10.806 -6.162 10.681 1.00 91.50 186 PRO A O 1
ATOM 1329 N N . TYR A 1 187 ? -10.306 -4.043 10.119 1.00 95.38 187 TYR A N 1
ATOM 1330 C CA . TYR A 1 187 ? -8.858 -4.195 9.964 1.00 95.38 187 TYR A CA 1
ATOM 1331 C C . TYR A 1 187 ? -8.117 -3.577 11.148 1.00 95.38 187 TYR A C 1
ATOM 1333 O O . TYR A 1 187 ? -8.452 -2.476 11.583 1.00 95.38 187 TYR A O 1
ATOM 1341 N N . ASP A 1 188 ? -7.083 -4.262 11.631 1.00 96.50 188 ASP A N 1
ATOM 1342 C CA . ASP A 1 188 ? -6.237 -3.803 12.737 1.00 96.50 188 ASP A CA 1
ATOM 1343 C C . ASP A 1 188 ? -5.232 -2.741 12.280 1.00 96.50 188 ASP A C 1
ATOM 1345 O O . ASP A 1 188 ? -4.829 -1.867 13.046 1.00 96.50 188 ASP A O 1
ATOM 1349 N N . VAL A 1 189 ? -4.814 -2.815 11.015 1.00 97.44 189 VAL A N 1
ATOM 1350 C CA . VAL A 1 189 ? -3.936 -1.823 10.399 1.00 97.44 189 VAL A CA 1
ATOM 1351 C C . VAL A 1 189 ? -4.470 -1.445 9.029 1.00 97.44 189 VAL A C 1
ATOM 1353 O O . VAL A 1 189 ? -4.882 -2.299 8.244 1.00 97.44 189 VAL A O 1
ATOM 1356 N N . ILE A 1 190 ? -4.438 -0.155 8.732 1.00 97.06 190 ILE A N 1
ATOM 1357 C CA . ILE A 1 190 ? -4.730 0.383 7.412 1.00 97.06 190 ILE A CA 1
ATOM 1358 C C . ILE A 1 190 ? -3.499 1.153 6.954 1.00 97.06 190 ILE A C 1
ATOM 1360 O O . ILE A 1 190 ? -2.982 1.987 7.689 1.00 97.06 190 ILE A O 1
ATOM 1364 N N . VAL A 1 191 ? -3.010 0.855 5.760 1.00 96.25 191 VAL A N 1
ATOM 1365 C CA . VAL A 1 191 ? -1.883 1.545 5.135 1.00 96.25 191 VAL A CA 1
ATOM 1366 C C . VAL A 1 191 ? -2.399 2.238 3.894 1.00 96.25 191 VAL A C 1
ATOM 1368 O O . VAL A 1 191 ? -2.931 1.556 3.029 1.00 96.25 191 VAL A O 1
ATOM 1371 N N . GLU A 1 192 ? -2.230 3.549 3.810 1.00 93.88 192 GLU A N 1
ATOM 1372 C CA . GLU A 1 192 ? -2.487 4.356 2.622 1.00 93.88 192 GLU A CA 1
ATOM 1373 C C . GLU A 1 192 ? -1.173 4.648 1.892 1.00 93.88 192 GLU A C 1
ATOM 1375 O O . GLU A 1 192 ? -0.232 5.174 2.490 1.00 93.88 192 GLU A O 1
ATOM 1380 N N . ASP A 1 193 ? -1.122 4.221 0.632 1.00 90.00 193 ASP A N 1
ATOM 1381 C CA . ASP A 1 193 ? 0.022 4.252 -0.276 1.00 90.00 193 ASP A CA 1
ATOM 1382 C C . ASP A 1 193 ? -0.452 4.468 -1.731 1.00 90.00 193 ASP A C 1
ATOM 1384 O O . ASP A 1 193 ? -0.149 3.684 -2.634 1.00 90.00 193 ASP A O 1
ATOM 1388 N N . PHE A 1 194 ? -1.284 5.488 -1.970 1.00 79.06 194 PHE A N 1
ATOM 1389 C CA . PHE A 1 194 ? -1.620 5.922 -3.330 1.00 79.06 194 PHE A CA 1
ATOM 1390 C C . PHE A 1 194 ? -0.564 6.872 -3.897 1.00 79.06 194 PHE A C 1
ATOM 1392 O O . PHE A 1 194 ? 0.143 7.558 -3.167 1.00 79.06 194 PHE A O 1
ATOM 1399 N N . ALA A 1 195 ? -0.516 6.974 -5.228 1.00 66.69 195 ALA A N 1
ATOM 1400 C CA . ALA A 1 195 ? 0.329 7.947 -5.910 1.00 66.69 195 ALA A CA 1
ATOM 1401 C C . ALA A 1 195 ? 0.017 9.387 -5.457 1.00 66.69 195 ALA A C 1
ATOM 1403 O O . ALA A 1 195 ? -1.146 9.789 -5.357 1.00 66.69 195 ALA A O 1
ATOM 1404 N N . TYR A 1 196 ? 1.070 10.178 -5.246 1.00 57.28 196 TYR A N 1
ATOM 1405 C CA . TYR A 1 196 ? 1.037 11.445 -4.508 1.00 57.28 196 TYR A CA 1
ATOM 1406 C C . TYR A 1 196 ? 0.057 12.499 -5.046 1.00 57.28 196 TYR A C 1
ATOM 1408 O O . TYR A 1 196 ? -0.535 13.253 -4.270 1.00 57.28 196 TYR A O 1
ATOM 1416 N N . ALA A 1 197 ? -0.202 12.500 -6.358 1.00 51.62 197 ALA A N 1
ATOM 1417 C CA . ALA A 1 197 ? -1.197 13.370 -6.989 1.00 51.62 197 ALA A CA 1
ATOM 1418 C C . ALA A 1 197 ? -2.637 13.126 -6.477 1.00 51.62 197 ALA A C 1
ATOM 1420 O O . ALA A 1 197 ? -3.497 14.001 -6.595 1.00 51.62 197 ALA A O 1
ATOM 1421 N N . ALA A 1 198 ? -2.915 11.959 -5.884 1.00 54.44 198 ALA A N 1
ATOM 1422 C CA . ALA A 1 198 ? -4.229 11.587 -5.372 1.00 54.44 198 ALA A CA 1
ATOM 1423 C C . ALA A 1 198 ? -4.502 12.070 -3.935 1.00 54.44 198 ALA A C 1
ATOM 1425 O O . ALA A 1 198 ? -5.674 12.246 -3.580 1.00 54.44 198 ALA A O 1
ATOM 1426 N N . HIS A 1 199 ? -3.476 12.343 -3.115 1.00 52.81 199 HIS A N 1
ATOM 1427 C CA . HIS A 1 199 ? -3.692 12.787 -1.729 1.00 52.81 199 HIS A CA 1
ATOM 1428 C C . HIS A 1 199 ? -4.382 14.158 -1.657 1.00 52.81 199 HIS A C 1
ATOM 1430 O O . HIS A 1 199 ? -5.212 14.392 -0.779 1.00 52.81 199 HIS A O 1
ATOM 1436 N N . GLY A 1 200 ? -4.122 15.043 -2.630 1.00 50.25 200 GLY A N 1
ATOM 1437 C CA . GLY A 1 200 ? -4.803 16.337 -2.744 1.00 50.25 200 GLY A CA 1
ATOM 1438 C C . GLY A 1 200 ? -6.327 16.228 -2.919 1.00 50.25 200 GLY A C 1
ATOM 1439 O O . GLY A 1 200 ? -7.043 17.202 -2.666 1.00 50.25 200 GLY A O 1
ATOM 1440 N N . GLY A 1 201 ? -6.826 15.046 -3.308 1.00 59.44 201 GLY A N 1
ATOM 1441 C CA . GLY A 1 201 ? -8.236 14.759 -3.573 1.00 59.44 201 GLY A CA 1
ATOM 1442 C C . GLY A 1 201 ? -8.993 14.035 -2.454 1.00 59.44 201 GLY A C 1
ATOM 1443 O O . GLY A 1 201 ? -10.201 13.834 -2.600 1.00 59.44 201 GLY A O 1
ATOM 1444 N N . VAL A 1 202 ? -8.341 13.642 -1.353 1.00 74.56 202 VAL A N 1
ATOM 1445 C CA . VAL A 1 202 ? -9.027 13.050 -0.189 1.00 74.56 202 VAL A CA 1
ATOM 1446 C C . VAL A 1 202 ? -9.133 14.065 0.950 1.00 74.56 202 VAL A C 1
ATOM 1448 O O . VAL A 1 202 ? -8.281 14.927 1.132 1.00 74.56 202 VAL A O 1
ATOM 1451 N N . GLY A 1 203 ? -10.229 14.010 1.706 1.00 86.38 203 GLY A N 1
ATOM 1452 C CA . GLY A 1 203 ? -10.500 14.949 2.797 1.00 86.38 203 GLY A CA 1
ATOM 1453 C C . GLY A 1 203 ? -11.136 14.259 3.994 1.00 86.38 203 GLY A C 1
ATOM 1454 O O . GLY A 1 203 ? -11.274 13.037 4.018 1.00 86.38 203 GLY A O 1
ATOM 1455 N N . VAL A 1 204 ? -11.578 15.047 4.976 1.00 93.81 204 VAL A N 1
ATOM 1456 C CA . VAL A 1 204 ? -12.179 14.558 6.235 1.00 93.81 204 VAL A CA 1
ATOM 1457 C C . VAL A 1 204 ? -13.191 13.422 6.028 1.00 93.81 204 VAL A C 1
ATOM 1459 O O . VAL A 1 204 ? -13.181 12.453 6.781 1.00 93.81 204 VAL A O 1
ATOM 1462 N N . GLY A 1 205 ? -14.054 13.514 5.009 1.00 93.38 205 GLY A N 1
ATOM 1463 C CA . GLY A 1 205 ? -15.072 12.496 4.726 1.00 93.38 205 GLY A CA 1
ATOM 1464 C C . GLY A 1 205 ? -14.491 11.119 4.388 1.00 93.38 205 GLY A C 1
ATOM 1465 O O . GLY A 1 205 ? -14.993 10.115 4.884 1.00 93.38 205 GLY A O 1
ATOM 1466 N N . PHE A 1 206 ? -13.402 11.075 3.617 1.00 92.88 206 PHE A N 1
ATOM 1467 C CA . PHE A 1 206 ? -12.699 9.834 3.287 1.00 92.88 206 PHE A CA 1
ATOM 1468 C C . PHE A 1 206 ? -12.098 9.196 4.544 1.00 92.88 206 PHE A C 1
ATOM 1470 O O . PHE A 1 206 ? -12.388 8.040 4.847 1.00 92.88 206 PHE A O 1
ATOM 1477 N N . TRP A 1 207 ? -11.335 9.971 5.320 1.00 94.69 207 TRP A N 1
ATOM 1478 C CA . TRP A 1 207 ? -10.692 9.487 6.545 1.00 94.69 207 TRP A CA 1
ATOM 1479 C C . TRP A 1 207 ? -11.705 9.028 7.595 1.00 94.69 207 TRP A C 1
ATOM 1481 O O . TRP A 1 207 ? -11.461 8.044 8.296 1.00 94.69 207 TRP A O 1
ATOM 1491 N N . ARG A 1 208 ? -12.848 9.718 7.691 1.00 95.38 208 ARG A N 1
ATOM 1492 C CA . ARG A 1 208 ? -13.944 9.355 8.593 1.00 95.38 208 ARG A CA 1
ATOM 1493 C C . ARG A 1 208 ? -14.601 8.046 8.164 1.00 95.38 208 ARG A C 1
ATOM 1495 O O . ARG A 1 208 ? -14.751 7.157 8.993 1.00 95.38 208 ARG A O 1
ATOM 1502 N N . ALA A 1 209 ? -14.936 7.908 6.881 1.00 93.25 209 ALA A N 1
ATOM 1503 C CA . ALA A 1 209 ? -15.545 6.689 6.354 1.00 93.25 209 ALA A CA 1
ATOM 1504 C C . ALA A 1 209 ? -14.612 5.479 6.508 1.00 93.25 209 ALA A C 1
ATOM 1506 O O . ALA A 1 209 ? -15.056 4.404 6.905 1.00 93.25 209 ALA A O 1
ATOM 1507 N N . LEU A 1 210 ? -13.310 5.670 6.266 1.00 93.50 210 LEU A N 1
ATOM 1508 C CA . LEU A 1 210 ? -12.297 4.640 6.469 1.00 93.50 210 LEU A CA 1
ATOM 1509 C C . LEU A 1 210 ? -12.261 4.160 7.926 1.00 93.50 210 LEU A C 1
ATOM 1511 O O . LEU A 1 210 ? -12.289 2.956 8.176 1.00 93.50 210 LEU A O 1
ATOM 1515 N N . ARG A 1 211 ? -12.263 5.099 8.879 1.00 94.81 211 ARG A N 1
ATOM 1516 C CA . ARG A 1 211 ? -12.312 4.800 10.313 1.00 94.81 211 ARG A CA 1
ATOM 1517 C C . ARG A 1 211 ? -13.575 4.025 10.685 1.00 94.81 211 ARG A C 1
ATOM 1519 O O . ARG A 1 211 ? -13.481 2.927 11.207 1.00 94.81 211 ARG A O 1
ATOM 1526 N N . GLU A 1 212 ? -14.743 4.578 10.374 1.00 93.31 212 GLU A N 1
ATOM 1527 C CA . GLU A 1 212 ? -16.035 4.073 10.861 1.00 93.31 212 GLU A CA 1
ATOM 1528 C C . GLU A 1 212 ? -16.444 2.739 10.227 1.00 93.31 212 GLU A C 1
ATOM 1530 O O . GLU A 1 212 ? -17.175 1.962 10.834 1.00 93.31 212 GLU A O 1
ATOM 1535 N N . ARG A 1 213 ? -16.010 2.466 8.991 1.00 91.56 213 ARG A N 1
ATOM 1536 C CA . ARG A 1 213 ? -16.461 1.281 8.241 1.00 91.56 213 ARG A CA 1
ATOM 1537 C C . ARG A 1 213 ? -15.446 0.155 8.210 1.00 91.56 213 ARG A C 1
ATOM 1539 O O . ARG A 1 213 ? -15.834 -1.002 8.065 1.00 91.56 213 ARG A O 1
ATOM 1546 N N . HIS A 1 214 ? -14.159 0.487 8.277 1.00 93.31 214 HIS A N 1
ATOM 1547 C CA . HIS A 1 214 ? -13.093 -0.476 8.010 1.00 93.31 214 HIS A CA 1
ATOM 1548 C C . HIS A 1 214 ? -12.139 -0.645 9.183 1.00 93.31 214 HIS A C 1
ATOM 1550 O O . HIS A 1 214 ? -11.569 -1.722 9.313 1.00 93.31 214 HIS A O 1
ATOM 1556 N N . ALA A 1 215 ? -11.949 0.355 10.040 1.00 94.81 215 ALA A N 1
ATOM 1557 C CA . ALA A 1 215 ? -10.972 0.271 11.117 1.00 94.81 215 ALA A CA 1
ATOM 1558 C C . ALA A 1 215 ? -11.543 -0.472 12.336 1.00 94.81 215 ALA A C 1
ATOM 1560 O O . ALA A 1 215 ? -12.636 -0.175 12.809 1.00 94.81 215 ALA A O 1
ATOM 1561 N N . ALA A 1 216 ? -10.789 -1.428 12.880 1.00 95.19 216 ALA A N 1
ATOM 1562 C CA . ALA A 1 216 ? -11.096 -1.995 14.190 1.00 95.19 216 ALA A CA 1
ATOM 1563 C C . ALA A 1 216 ? -10.942 -0.925 15.286 1.00 95.19 216 ALA A C 1
ATOM 1565 O O . ALA A 1 216 ? -10.226 0.068 15.087 1.00 95.19 216 ALA A O 1
ATOM 1566 N N . PRO A 1 217 ? -11.553 -1.112 16.468 1.00 93.81 217 PRO A N 1
ATOM 1567 C CA . PRO A 1 217 ? -11.173 -0.339 17.644 1.00 93.81 217 PRO A CA 1
ATOM 1568 C C . PRO A 1 217 ? -9.658 -0.431 17.854 1.00 93.81 217 PRO A C 1
ATOM 1570 O O . PRO A 1 217 ? -9.086 -1.520 17.789 1.00 93.81 217 PRO A O 1
ATOM 1573 N N . ARG A 1 218 ? -9.001 0.710 18.087 1.00 94.69 218 ARG A N 1
ATOM 1574 C CA . ARG A 1 218 ? -7.538 0.836 18.243 1.00 94.69 218 ARG A CA 1
ATOM 1575 C C . ARG A 1 218 ? -6.708 0.486 17.007 1.00 94.69 218 ARG A C 1
ATOM 1577 O O . ARG A 1 218 ? -5.487 0.368 17.114 1.00 94.69 218 ARG A O 1
ATOM 1584 N N . ALA A 1 219 ? -7.334 0.364 15.839 1.00 96.69 219 ALA A N 1
ATOM 1585 C CA . ALA A 1 219 ? -6.604 0.147 14.601 1.00 96.69 219 ALA A CA 1
ATOM 1586 C C . ALA A 1 219 ? -5.630 1.293 14.309 1.00 96.69 219 ALA A C 1
ATOM 1588 O O . ALA A 1 219 ? -5.913 2.458 14.598 1.00 96.69 219 ALA A O 1
ATOM 1589 N N . THR A 1 220 ? -4.496 0.956 13.701 1.00 97.69 220 THR A N 1
ATOM 1590 C CA . THR A 1 220 ? -3.481 1.933 13.295 1.00 97.69 220 THR A CA 1
ATOM 1591 C C . THR A 1 220 ? -3.636 2.276 11.820 1.00 97.69 220 THR A C 1
ATOM 1593 O O . THR A 1 220 ? -3.602 1.394 10.967 1.00 97.69 220 THR A O 1
ATOM 1596 N N . LEU A 1 221 ? -3.766 3.561 11.514 1.00 97.50 221 LEU A N 1
ATOM 1597 C CA . LEU A 1 221 ? -3.604 4.103 10.172 1.00 97.50 221 LEU A CA 1
ATOM 1598 C C . LEU A 1 221 ? -2.143 4.506 9.971 1.00 97.50 221 LEU A C 1
ATOM 1600 O O . LEU A 1 221 ? -1.580 5.206 10.810 1.00 97.50 221 LEU A O 1
ATOM 1604 N N . LEU A 1 222 ? -1.555 4.094 8.855 1.00 95.88 222 LEU A N 1
ATOM 1605 C CA . LEU A 1 222 ? -0.260 4.548 8.361 1.00 95.88 222 LEU A CA 1
ATOM 1606 C C . LEU A 1 222 ? -0.479 5.207 7.004 1.00 95.88 222 LEU A C 1
ATOM 1608 O O . LEU A 1 222 ? -1.134 4.627 6.145 1.00 95.88 222 LEU A O 1
ATOM 1612 N N . VAL A 1 223 ? 0.064 6.400 6.814 1.00 92.50 223 VAL A N 1
ATOM 1613 C CA . VAL A 1 223 ? -0.042 7.160 5.569 1.00 92.50 223 VAL A CA 1
ATOM 1614 C C . VAL A 1 223 ? 1.366 7.434 5.074 1.00 92.50 223 VAL A C 1
ATOM 1616 O O . VAL A 1 223 ? 2.147 8.077 5.783 1.00 92.50 223 VAL A O 1
ATOM 1619 N N . ASN A 1 224 ? 1.690 6.925 3.889 1.00 86.94 224 ASN A N 1
ATOM 1620 C CA . ASN A 1 224 ? 2.891 7.320 3.172 1.00 86.94 224 ASN A CA 1
ATOM 1621 C C . ASN A 1 224 ? 2.680 8.720 2.591 1.00 86.94 224 ASN A C 1
ATOM 1623 O O . ASN A 1 224 ? 1.679 8.951 1.924 1.00 86.94 224 ASN A O 1
ATOM 1627 N N . THR A 1 225 ? 3.589 9.660 2.839 1.00 79.81 225 THR A N 1
ATOM 1628 C CA . THR A 1 225 ? 3.484 11.010 2.273 1.00 79.81 225 THR A CA 1
ATOM 1629 C C . THR A 1 225 ? 4.832 11.470 1.734 1.00 79.81 225 THR A C 1
ATOM 1631 O O . THR A 1 225 ? 5.820 11.472 2.461 1.00 79.81 225 THR A O 1
ATOM 1634 N N . LEU A 1 226 ? 4.854 11.902 0.474 1.00 74.94 226 LEU A N 1
ATOM 1635 C CA . LEU A 1 226 ? 5.971 12.607 -0.166 1.00 74.94 226 LEU A CA 1
ATOM 1636 C C . LEU A 1 226 ? 5.482 14.002 -0.559 1.00 74.94 226 LEU A C 1
ATOM 1638 O O . LEU A 1 226 ? 5.417 14.360 -1.733 1.00 74.94 226 LEU A O 1
ATOM 1642 N N . TYR A 1 227 ? 5.008 14.759 0.428 1.00 70.69 227 TYR A N 1
ATOM 1643 C CA . TYR A 1 227 ? 4.536 16.109 0.160 1.00 70.69 227 TYR A CA 1
ATOM 1644 C C . TYR A 1 227 ? 5.707 17.038 -0.126 1.00 70.69 227 TYR A C 1
ATOM 1646 O O . TYR A 1 227 ? 6.792 16.914 0.443 1.00 70.69 227 TYR A O 1
ATOM 1654 N N . THR A 1 228 ? 5.466 18.000 -1.005 1.00 68.38 228 THR A N 1
ATOM 1655 C CA . THR A 1 228 ? 6.449 19.036 -1.325 1.00 68.38 228 THR A CA 1
ATOM 1656 C C . THR A 1 228 ? 6.353 20.176 -0.316 1.00 68.38 228 THR A C 1
ATOM 1658 O O . THR A 1 228 ? 7.337 20.868 -0.053 1.00 68.38 228 THR A O 1
ATOM 1661 N N . HIS A 1 229 ? 5.177 20.371 0.292 1.00 72.88 229 HIS A N 1
ATOM 1662 C CA . HIS A 1 229 ? 4.920 21.465 1.216 1.00 72.88 229 HIS A CA 1
ATOM 1663 C C . HIS A 1 229 ? 4.504 20.971 2.601 1.00 72.88 229 HIS A C 1
ATOM 1665 O O . HIS A 1 229 ? 3.595 20.160 2.768 1.00 72.88 229 HIS A O 1
ATOM 1671 N N . PHE A 1 230 ? 5.101 21.566 3.636 1.00 76.94 230 PHE A N 1
ATOM 1672 C CA . PHE A 1 230 ? 4.774 21.246 5.027 1.00 76.94 230 PHE A CA 1
ATOM 1673 C C . PHE A 1 230 ? 3.284 21.449 5.365 1.00 76.94 230 PHE A C 1
ATOM 1675 O O . PHE A 1 230 ? 2.699 20.696 6.146 1.00 76.94 230 PHE A O 1
ATOM 1682 N N . THR A 1 231 ? 2.643 22.431 4.728 1.00 80.69 231 THR A N 1
ATOM 1683 C CA . THR A 1 231 ? 1.214 22.739 4.885 1.00 80.69 231 THR A CA 1
ATOM 1684 C C . THR A 1 231 ? 0.302 21.572 4.493 1.00 80.69 231 THR A C 1
ATOM 1686 O O . THR A 1 231 ? -0.801 21.449 5.030 1.00 80.69 231 THR A O 1
ATOM 1689 N N . GLU A 1 232 ? 0.751 20.679 3.610 1.00 82.62 232 GLU A N 1
ATOM 1690 C CA . GLU A 1 232 ? 0.020 19.469 3.227 1.00 82.62 232 GLU A CA 1
ATOM 1691 C C . GLU A 1 232 ? 0.004 18.452 4.376 1.00 82.62 232 GLU A C 1
ATOM 1693 O O . GLU A 1 232 ? -1.051 17.897 4.695 1.00 82.62 232 GLU A O 1
ATOM 1698 N N . HIS A 1 233 ? 1.124 18.290 5.095 1.00 83.75 233 HIS A N 1
ATOM 1699 C CA . HIS A 1 233 ? 1.170 17.467 6.309 1.00 83.75 233 HIS A CA 1
ATOM 1700 C C . HIS A 1 233 ? 0.288 18.052 7.421 1.00 83.75 233 HIS A C 1
ATOM 1702 O O . HIS A 1 233 ? -0.397 17.312 8.128 1.00 83.75 233 HIS A O 1
ATOM 1708 N N . GLU A 1 234 ? 0.264 19.376 7.598 1.00 87.00 234 GLU A N 1
ATOM 1709 C CA . GLU A 1 234 ? -0.629 20.024 8.571 1.00 87.00 234 GLU A CA 1
ATOM 1710 C C . GLU A 1 234 ? -2.104 19.843 8.222 1.00 87.00 234 GLU A C 1
ATOM 1712 O O . GLU A 1 234 ? -2.930 19.589 9.107 1.00 87.00 234 GLU A O 1
ATOM 1717 N N . ARG A 1 235 ? -2.442 19.953 6.934 1.00 89.19 235 ARG A N 1
ATOM 1718 C CA . ARG A 1 235 ? -3.795 19.702 6.442 1.00 89.19 235 ARG A CA 1
ATOM 1719 C C . ARG A 1 235 ? -4.199 18.252 6.686 1.00 89.19 235 ARG A C 1
ATOM 1721 O O . ARG A 1 235 ? -5.273 18.039 7.244 1.00 89.19 235 ARG A O 1
ATOM 1728 N N . LEU A 1 236 ? -3.345 17.285 6.341 1.00 90.44 236 LEU A N 1
ATOM 1729 C CA . LEU A 1 236 ? -3.599 15.866 6.591 1.00 90.44 236 LEU A CA 1
ATOM 1730 C C . LEU A 1 236 ? -3.880 15.613 8.073 1.00 90.44 236 LEU A C 1
ATOM 1732 O O . LEU A 1 236 ? -4.904 15.028 8.411 1.00 90.44 236 LEU A O 1
ATOM 1736 N N . GLU A 1 237 ? -3.034 16.106 8.978 1.00 92.25 237 GLU A N 1
ATOM 1737 C CA . GLU A 1 237 ? -3.279 15.921 10.409 1.00 92.25 237 GLU A CA 1
ATOM 1738 C C . GLU A 1 237 ? -4.587 16.552 10.877 1.00 92.25 237 GLU A C 1
ATOM 1740 O O . GLU A 1 237 ? -5.311 15.963 11.679 1.00 92.25 237 GLU A O 1
ATOM 1745 N N . ARG A 1 238 ? -4.897 17.765 10.411 1.00 93.81 238 ARG A N 1
ATOM 1746 C CA . ARG A 1 238 ? -6.152 18.439 10.752 1.00 93.81 238 ARG A CA 1
ATOM 1747 C C . ARG A 1 238 ? -7.347 17.619 10.278 1.00 93.81 238 ARG A C 1
ATOM 1749 O O . ARG A 1 238 ? -8.320 17.489 11.023 1.00 93.81 238 ARG A O 1
ATOM 1756 N N . ASP A 1 239 ? -7.264 17.055 9.081 1.00 94.75 239 ASP A N 1
ATOM 1757 C CA . ASP A 1 239 ? -8.325 16.236 8.515 1.00 94.75 239 ASP A CA 1
ATOM 1758 C C . ASP A 1 239 ? -8.477 14.908 9.262 1.00 94.75 239 ASP A C 1
ATOM 1760 O O . ASP A 1 239 ? -9.604 14.527 9.581 1.00 94.75 239 ASP A O 1
ATOM 1764 N N . LEU A 1 240 ? -7.370 14.265 9.647 1.00 95.31 240 LEU A N 1
ATOM 1765 C CA . LEU A 1 240 ? -7.364 13.073 10.498 1.00 95.31 240 LEU A CA 1
ATOM 1766 C C . LEU A 1 240 ? -7.991 13.354 11.872 1.00 95.31 240 LEU A C 1
ATOM 1768 O O . LEU A 1 240 ? -8.890 12.621 12.288 1.00 95.31 240 LEU A O 1
ATOM 1772 N N . ARG A 1 241 ? -7.612 14.457 12.539 1.00 95.75 241 ARG A N 1
ATOM 1773 C CA . ARG A 1 241 ? -8.222 14.879 13.819 1.00 95.75 241 ARG A CA 1
ATOM 1774 C C . ARG A 1 241 ? -9.727 15.110 13.673 1.00 95.75 241 ARG A C 1
ATOM 1776 O O . ARG A 1 241 ? -10.505 14.634 14.490 1.00 95.75 241 ARG A O 1
ATOM 1783 N N . ARG A 1 242 ? -10.163 15.803 12.614 1.00 95.88 242 ARG A N 1
ATOM 1784 C CA . ARG A 1 242 ? -11.592 16.074 12.327 1.00 95.88 242 ARG A CA 1
ATOM 1785 C C . ARG A 1 242 ? -12.383 14.831 11.914 1.00 95.88 242 ARG A C 1
ATOM 1787 O O . ARG A 1 242 ? -13.606 14.787 12.073 1.00 95.88 242 ARG A O 1
ATOM 1794 N N . ALA A 1 243 ? -11.703 13.839 11.359 1.00 95.44 243 ALA A N 1
ATOM 1795 C CA . ALA A 1 243 ? -12.245 12.513 11.113 1.00 95.44 243 ALA A CA 1
ATOM 1796 C C . ALA A 1 243 ? -12.265 11.651 12.385 1.00 95.44 243 ALA A C 1
ATOM 1798 O O . ALA A 1 243 ? -12.851 10.576 12.362 1.00 95.44 243 ALA A O 1
ATOM 1799 N N . GLY A 1 244 ? -11.676 12.140 13.483 1.00 95.44 244 GLY A N 1
ATOM 1800 C CA . GLY A 1 244 ? -11.638 11.515 14.799 1.00 95.44 244 GLY A CA 1
ATOM 1801 C C . GLY A 1 244 ? -10.639 10.364 14.912 1.00 95.44 244 GLY A C 1
ATOM 1802 O O . GLY A 1 244 ? -10.836 9.451 15.713 1.00 95.44 244 GLY A O 1
ATOM 1803 N N . TRP A 1 245 ? -9.574 10.409 14.114 1.00 96.88 245 TRP A N 1
ATOM 1804 C CA . TRP A 1 245 ? -8.345 9.683 14.407 1.00 96.88 245 TRP A CA 1
ATOM 1805 C C . TRP A 1 245 ? -7.570 10.418 15.508 1.00 96.88 245 TRP A C 1
ATOM 1807 O O . TRP A 1 245 ? -7.488 11.649 15.506 1.00 96.88 245 TRP A O 1
ATOM 1817 N N . GLY A 1 246 ? -6.996 9.670 16.446 1.00 95.06 246 GLY A N 1
ATOM 1818 C CA . GLY A 1 246 ? -6.192 10.203 17.544 1.00 95.06 246 GLY A CA 1
ATOM 1819 C C . GLY A 1 246 ? -4.758 9.685 17.530 1.00 95.06 246 GLY A C 1
ATOM 1820 O O . GLY A 1 246 ? -4.345 9.005 16.596 1.00 95.06 246 GLY A O 1
ATOM 1821 N N . GLY A 1 247 ? -3.973 10.041 18.551 1.00 93.69 247 GLY A N 1
ATOM 1822 C CA . GLY A 1 247 ? -2.591 9.559 18.692 1.00 93.69 247 GLY A CA 1
ATOM 1823 C C . GLY A 1 247 ? -1.687 9.860 17.489 1.00 93.69 247 GLY A C 1
ATOM 1824 O O . GLY A 1 247 ? -0.800 9.066 17.194 1.00 93.69 247 GLY A O 1
ATOM 1825 N N . ILE A 1 248 ? -1.937 10.967 16.779 1.00 95.00 248 ILE A N 1
ATOM 1826 C CA . ILE A 1 248 ? -1.279 11.276 15.506 1.00 95.00 248 ILE A CA 1
ATOM 1827 C C . ILE A 1 248 ? 0.205 11.575 15.732 1.00 95.00 248 ILE A C 1
ATOM 1829 O O . ILE A 1 248 ? 0.546 12.439 16.543 1.00 95.00 248 ILE A O 1
ATOM 1833 N N . ARG A 1 249 ? 1.080 10.874 15.006 1.00 92.12 249 ARG A N 1
ATOM 1834 C CA . ARG A 1 249 ? 2.537 11.064 15.043 1.00 92.12 249 ARG A CA 1
ATOM 1835 C C . ARG A 1 249 ? 3.110 11.095 13.636 1.00 92.12 249 ARG A C 1
ATOM 1837 O O . ARG A 1 249 ? 2.673 10.336 12.773 1.00 92.12 249 ARG A O 1
ATOM 1844 N N . ARG A 1 250 ? 4.136 11.919 13.444 1.00 87.00 250 ARG A N 1
ATOM 1845 C CA . ARG A 1 250 ? 4.930 12.006 12.214 1.00 87.00 250 ARG A CA 1
ATOM 1846 C C . ARG A 1 250 ? 6.276 11.331 12.424 1.00 87.00 250 ARG A C 1
ATOM 1848 O O . ARG A 1 250 ? 6.869 11.448 13.495 1.00 87.00 250 ARG A O 1
ATOM 1855 N N . THR A 1 251 ? 6.783 10.660 11.404 1.00 83.06 251 THR A N 1
ATOM 1856 C CA . THR A 1 251 ? 8.172 10.205 11.382 1.00 83.06 251 THR A CA 1
ATOM 1857 C C . THR A 1 251 ? 8.752 10.450 10.004 1.00 83.06 251 THR A C 1
ATOM 1859 O O . THR A 1 251 ? 8.145 10.071 9.007 1.00 83.06 251 THR A O 1
ATOM 1862 N N . VAL A 1 252 ? 9.907 11.108 9.962 1.00 77.69 252 VAL A N 1
ATOM 1863 C CA . VAL A 1 252 ? 10.655 11.333 8.725 1.00 77.69 252 VAL A CA 1
ATOM 1864 C C . VAL A 1 252 ? 11.482 10.087 8.434 1.00 77.69 252 VAL A C 1
ATOM 1866 O O . VAL A 1 252 ? 12.190 9.594 9.309 1.00 77.69 252 VAL A O 1
ATOM 1869 N N . GLU A 1 253 ? 11.380 9.591 7.212 1.00 71.56 253 GLU A N 1
ATOM 1870 C CA . GLU A 1 253 ? 12.113 8.443 6.699 1.00 71.56 253 GLU A CA 1
ATOM 1871 C C . GLU A 1 253 ? 13.045 8.907 5.576 1.00 71.56 253 GLU A C 1
ATOM 1873 O O . GLU A 1 253 ? 12.659 9.021 4.410 1.00 71.56 253 GLU A O 1
ATOM 1878 N N . ARG A 1 254 ? 14.287 9.232 5.949 1.00 62.50 254 ARG A N 1
ATOM 1879 C CA . ARG A 1 254 ? 15.291 9.765 5.019 1.00 62.50 254 ARG A CA 1
ATOM 1880 C C . ARG A 1 254 ? 15.989 8.653 4.239 1.00 62.50 254 ARG A C 1
ATOM 1882 O O . ARG A 1 254 ? 16.232 7.572 4.767 1.00 62.50 254 ARG A O 1
ATOM 1889 N N . GLY A 1 255 ? 16.372 8.951 2.997 1.00 53.28 255 GLY A N 1
ATOM 1890 C CA . GLY A 1 255 ? 17.204 8.063 2.172 1.00 53.28 255 GLY A CA 1
ATOM 1891 C C . GLY A 1 255 ? 16.453 6.958 1.422 1.00 53.28 255 GLY A C 1
ATOM 1892 O O . GLY A 1 255 ? 17.089 6.089 0.835 1.00 53.28 255 GLY A O 1
ATOM 1893 N N . LEU A 1 256 ? 15.116 6.989 1.404 1.00 52.66 256 LEU A N 1
ATOM 1894 C CA . LEU A 1 256 ? 14.291 5.962 0.750 1.00 52.66 256 LEU A CA 1
ATOM 1895 C C . LEU A 1 256 ? 14.007 6.240 -0.742 1.00 52.66 256 LEU A C 1
ATOM 1897 O O . LEU A 1 256 ? 13.376 5.424 -1.403 1.00 52.66 256 LEU A O 1
ATOM 1901 N N . GLN A 1 257 ? 14.539 7.346 -1.277 1.00 48.91 257 GLN A N 1
ATOM 1902 C CA . GLN A 1 257 ? 14.757 7.600 -2.707 1.00 48.91 257 GLN A CA 1
ATOM 1903 C C . GLN A 1 257 ? 16.205 8.086 -2.888 1.00 48.91 257 GLN A C 1
ATOM 1905 O O . GLN A 1 257 ? 16.499 9.280 -2.869 1.00 48.91 257 GLN A O 1
ATOM 1910 N N . ALA A 1 258 ? 17.140 7.141 -2.971 1.00 40.28 258 ALA A N 1
ATOM 1911 C CA . ALA A 1 258 ? 18.579 7.400 -2.873 1.00 40.28 258 ALA A CA 1
ATOM 1912 C C . ALA A 1 258 ? 19.199 8.186 -4.053 1.00 40.28 258 ALA A C 1
ATOM 1914 O O . ALA A 1 258 ? 20.394 8.460 -4.022 1.00 40.28 258 ALA A O 1
ATOM 1915 N N . GLU A 1 259 ? 18.426 8.588 -5.067 1.00 41.06 259 GLU A N 1
ATOM 1916 C CA . GLU A 1 259 ? 18.935 9.398 -6.187 1.00 41.06 259 GLU A CA 1
ATOM 1917 C C . GLU A 1 259 ? 18.703 10.915 -6.022 1.00 41.06 259 GLU A C 1
ATOM 1919 O O . GLU A 1 259 ? 19.260 11.688 -6.796 1.00 41.06 259 GLU A O 1
ATOM 1924 N N . ALA A 1 260 ? 17.968 11.374 -4.997 1.00 38.22 260 ALA A N 1
ATOM 1925 C CA . ALA A 1 260 ? 17.651 12.803 -4.823 1.00 38.22 260 ALA A CA 1
ATOM 1926 C C . ALA A 1 260 ? 18.220 13.474 -3.556 1.00 38.22 260 ALA A C 1
ATOM 1928 O O . ALA A 1 260 ? 18.149 14.695 -3.444 1.00 38.22 260 ALA A O 1
ATOM 1929 N N . ALA A 1 261 ? 18.799 12.733 -2.607 1.00 35.19 261 ALA A N 1
ATOM 1930 C CA . ALA A 1 261 ? 19.195 13.297 -1.313 1.00 35.19 261 ALA A CA 1
ATOM 1931 C C . ALA A 1 261 ? 20.674 13.043 -0.994 1.00 35.19 261 ALA A C 1
ATOM 1933 O O . ALA A 1 261 ? 21.021 12.137 -0.236 1.00 35.19 261 ALA A O 1
ATOM 1934 N N . ALA A 1 262 ? 21.549 13.877 -1.561 1.00 35.09 262 ALA A N 1
ATOM 1935 C CA . ALA A 1 262 ? 22.871 14.114 -0.995 1.00 35.09 262 ALA A CA 1
ATOM 1936 C C . ALA A 1 262 ? 22.784 15.263 0.028 1.00 35.09 262 ALA A C 1
ATOM 1938 O O . ALA A 1 262 ? 22.279 16.335 -0.286 1.00 35.09 262 ALA A O 1
ATOM 1939 N N . GLU A 1 263 ? 23.300 14.992 1.231 1.00 43.59 263 GLU A N 1
ATOM 1940 C CA . GLU A 1 263 ? 23.597 15.914 2.342 1.00 43.59 263 GLU A CA 1
ATOM 1941 C C . GLU A 1 263 ? 22.439 16.699 2.996 1.00 43.59 263 GLU A C 1
ATOM 1943 O O . GLU A 1 263 ? 22.102 17.804 2.592 1.00 43.59 263 GLU A O 1
ATOM 1948 N N . ALA A 1 264 ? 21.957 16.211 4.151 1.00 35.81 264 ALA A N 1
ATOM 1949 C CA . ALA A 1 264 ? 21.565 17.085 5.267 1.00 35.81 264 ALA A CA 1
ATOM 1950 C C . ALA A 1 264 ? 21.524 16.335 6.611 1.00 35.81 264 ALA A C 1
ATOM 1952 O O . ALA A 1 264 ? 20.989 15.230 6.727 1.00 35.81 264 ALA A O 1
ATOM 1953 N N . ALA A 1 265 ? 22.073 16.982 7.641 1.00 40.75 265 ALA A N 1
ATOM 1954 C CA . ALA A 1 265 ? 22.160 16.535 9.029 1.00 40.75 265 ALA A CA 1
ATOM 1955 C C . ALA A 1 265 ? 20.791 16.335 9.714 1.00 40.75 265 ALA A C 1
ATOM 1957 O O . ALA A 1 265 ? 19.746 16.773 9.224 1.00 40.75 265 ALA A O 1
ATOM 1958 N N . ALA A 1 266 ? 20.812 15.630 10.846 1.00 49.88 266 ALA A N 1
ATOM 1959 C CA . ALA A 1 266 ? 19.652 15.223 11.633 1.00 49.88 266 ALA A CA 1
ATOM 1960 C C . ALA A 1 266 ? 18.712 16.388 12.034 1.00 49.88 266 ALA A C 1
ATOM 1962 O O . ALA A 1 266 ? 19.163 17.488 12.332 1.00 49.88 266 ALA A O 1
ATOM 1963 N N . GLU A 1 267 ? 17.409 16.071 12.065 1.00 49.88 267 GLU A N 1
ATOM 1964 C CA . GLU A 1 267 ? 16.265 16.754 12.719 1.00 49.88 267 GLU A CA 1
ATOM 1965 C C . GLU A 1 267 ? 15.319 17.690 11.935 1.00 49.88 267 GLU A C 1
ATOM 1967 O O . GLU A 1 267 ? 14.165 17.796 12.345 1.00 49.88 267 GLU A O 1
ATOM 1972 N N . ALA A 1 268 ? 15.658 18.268 10.778 1.00 63.50 268 ALA A N 1
ATOM 1973 C CA . ALA A 1 268 ? 14.676 19.051 9.995 1.00 63.50 268 ALA A CA 1
ATOM 1974 C C . ALA A 1 268 ? 14.115 18.265 8.794 1.00 63.50 268 ALA A C 1
ATOM 1976 O O . ALA A 1 268 ? 14.882 17.838 7.938 1.00 63.50 268 ALA A O 1
ATOM 1977 N N . TRP A 1 269 ? 12.796 18.053 8.707 1.00 69.44 269 TRP A N 1
ATOM 1978 C CA . TRP A 1 269 ? 12.166 17.560 7.468 1.00 69.44 269 TRP A CA 1
ATOM 1979 C C . TRP A 1 269 ? 12.494 18.510 6.309 1.00 69.44 269 TRP A C 1
ATOM 1981 O O . TRP A 1 269 ? 12.365 19.727 6.474 1.00 69.44 269 TRP A O 1
ATOM 1991 N N . THR A 1 270 ? 12.881 17.973 5.153 1.00 64.44 270 THR A N 1
ATOM 1992 C CA . THR A 1 270 ? 13.059 18.754 3.921 1.00 64.44 270 THR A CA 1
ATOM 1993 C C . THR A 1 270 ? 12.032 18.364 2.856 1.00 64.44 270 THR A C 1
ATOM 1995 O O . THR A 1 270 ? 11.616 17.206 2.822 1.00 64.44 270 THR A O 1
ATOM 1998 N N . PRO A 1 271 ? 11.627 19.284 1.958 1.00 62.69 271 PRO A N 1
ATOM 1999 C CA . PRO A 1 271 ? 10.797 18.941 0.803 1.00 62.69 271 PRO A CA 1
ATOM 2000 C C . PRO A 1 271 ? 11.371 17.745 0.031 1.00 62.69 271 PRO A C 1
ATOM 2002 O O . PRO A 1 271 ? 12.551 17.751 -0.312 1.00 62.69 271 PRO A O 1
ATOM 2005 N N . GLY A 1 272 ? 10.545 16.726 -0.224 1.00 61.69 272 GLY A N 1
ATOM 2006 C CA . GLY A 1 272 ? 10.981 15.472 -0.854 1.00 61.69 272 GLY A CA 1
ATOM 2007 C C . GLY A 1 272 ? 11.444 14.376 0.116 1.00 61.69 272 GLY A C 1
ATOM 2008 O O . GLY A 1 272 ? 11.715 13.263 -0.325 1.00 61.69 272 GLY A O 1
ATOM 2009 N N . ASP A 1 273 ? 11.485 14.630 1.427 1.00 70.56 273 ASP A N 1
ATOM 2010 C CA . ASP A 1 273 ? 11.592 13.548 2.409 1.00 70.56 273 ASP A CA 1
ATOM 2011 C C . ASP A 1 273 ? 10.278 12.755 2.460 1.00 70.56 273 ASP A C 1
ATOM 2013 O O . ASP A 1 273 ? 9.195 13.331 2.618 1.00 70.56 273 ASP A O 1
ATOM 2017 N N . ASN A 1 274 ? 10.375 11.422 2.433 1.00 74.62 274 ASN A N 1
ATOM 2018 C CA . ASN A 1 274 ? 9.241 10.573 2.781 1.00 74.62 274 ASN A CA 1
ATOM 2019 C C . ASN A 1 274 ? 8.913 10.771 4.265 1.00 74.62 274 ASN A C 1
ATOM 2021 O O . ASN A 1 274 ? 9.756 10.592 5.146 1.00 74.62 274 ASN A O 1
ATOM 2025 N N . MET A 1 275 ? 7.666 11.115 4.559 1.00 82.62 275 MET A N 1
ATOM 2026 C CA . MET A 1 275 ? 7.144 11.170 5.915 1.00 82.62 275 MET A CA 1
ATOM 2027 C C . MET A 1 275 ? 6.045 10.130 6.066 1.00 82.62 275 MET A C 1
ATOM 2029 O O . MET A 1 275 ? 5.100 10.073 5.281 1.00 82.62 275 MET A O 1
ATOM 2033 N N . ILE A 1 276 ? 6.140 9.330 7.120 1.00 87.56 276 ILE A N 1
ATOM 2034 C CA . ILE A 1 276 ? 5.072 8.423 7.516 1.00 87.56 276 ILE A CA 1
ATOM 2035 C C . ILE A 1 276 ? 4.264 9.115 8.608 1.00 87.56 276 ILE A C 1
ATOM 2037 O O . ILE A 1 276 ? 4.789 9.442 9.679 1.00 87.56 276 ILE A O 1
ATOM 2041 N N . VAL A 1 277 ? 2.975 9.321 8.352 1.00 90.44 277 VAL A N 1
ATOM 2042 C CA . VAL A 1 277 ? 2.020 9.754 9.377 1.00 90.44 277 VAL A CA 1
ATOM 2043 C C . VAL A 1 277 ? 1.324 8.521 9.933 1.00 90.44 277 VAL A C 1
ATOM 2045 O O . VAL A 1 277 ? 0.806 7.699 9.185 1.00 90.44 277 VAL A O 1
ATOM 2048 N N . SER A 1 278 ? 1.307 8.389 11.254 1.00 94.69 278 SER A N 1
ATOM 2049 C CA . SER A 1 278 ? 0.564 7.344 11.958 1.00 94.69 278 SER A CA 1
ATOM 2050 C C . SER A 1 278 ? -0.570 7.953 12.769 1.00 94.69 278 SER A C 1
ATOM 2052 O O . SER A 1 278 ? -0.418 9.048 13.310 1.00 94.69 278 SER A O 1
ATOM 2054 N N . ALA A 1 279 ? -1.697 7.256 12.855 1.00 96.62 279 ALA A N 1
ATOM 2055 C CA . ALA A 1 279 ? -2.837 7.643 13.676 1.00 96.62 279 ALA A CA 1
ATOM 2056 C C . ALA A 1 279 ? -3.569 6.402 14.204 1.00 96.62 279 ALA A C 1
ATOM 2058 O O . ALA A 1 279 ? -3.439 5.316 13.647 1.00 96.62 279 ALA A O 1
ATOM 2059 N N . VAL A 1 280 ? -4.345 6.551 15.274 1.00 96.75 280 VAL A N 1
ATOM 2060 C CA . VAL A 1 280 ? -5.031 5.449 15.961 1.00 96.75 280 VAL A CA 1
ATOM 2061 C C . VAL A 1 280 ? -6.532 5.702 15.991 1.00 96.75 280 VAL A C 1
ATOM 2063 O O . VAL A 1 280 ? -6.981 6.821 16.250 1.00 96.75 280 VAL A O 1
ATOM 2066 N N . ASN A 1 281 ? -7.320 4.660 15.738 1.00 95.31 281 ASN A N 1
ATOM 2067 C CA . ASN A 1 281 ? -8.761 4.701 15.931 1.00 95.31 281 ASN A CA 1
ATOM 2068 C C . ASN A 1 281 ? -9.095 4.638 17.433 1.00 95.31 281 ASN A C 1
ATOM 2070 O O . ASN A 1 281 ? -9.048 3.566 18.028 1.00 95.31 281 ASN A O 1
ATOM 2074 N N . LEU A 1 282 ? -9.432 5.775 18.045 1.00 87.31 282 LEU A N 1
ATOM 2075 C CA . LEU A 1 282 ? -9.767 5.862 19.478 1.00 87.31 282 LEU A CA 1
ATOM 2076 C C . LEU A 1 282 ? -11.245 5.557 19.789 1.00 87.31 282 LEU A C 1
ATOM 2078 O O . LEU A 1 282 ? -11.736 5.854 20.876 1.00 87.31 282 LEU A O 1
ATOM 2082 N N . GLU A 1 283 ? -11.991 5.003 18.835 1.00 80.00 283 GLU A N 1
ATOM 2083 C CA . GLU A 1 283 ? -13.384 4.634 19.062 1.00 80.00 283 GLU A CA 1
ATOM 2084 C C . GLU A 1 283 ? -13.512 3.578 20.177 1.00 80.00 283 GLU A C 1
ATOM 2086 O O . GLU A 1 283 ? -12.861 2.533 20.139 1.00 80.00 283 GLU A O 1
ATOM 2091 N N . GLY A 1 284 ? -14.360 3.865 21.173 1.00 65.81 284 GLY A N 1
ATOM 2092 C CA . GLY A 1 284 ? -14.624 2.987 22.322 1.00 65.81 284 GLY A CA 1
ATOM 2093 C C . GLY A 1 284 ? -13.984 3.415 23.649 1.00 65.81 284 GLY A C 1
ATOM 2094 O O . GLY A 1 284 ? -14.309 2.823 24.672 1.00 65.81 284 GLY A O 1
ATOM 2095 N N . GLU A 1 285 ? -13.140 4.449 23.669 1.00 58.12 285 GLU A N 1
ATOM 2096 C CA . GLU A 1 285 ? -12.613 5.044 24.907 1.00 58.12 285 GLU A CA 1
ATOM 2097 C C . GLU A 1 285 ? -13.554 6.173 25.376 1.00 58.12 285 GLU A C 1
ATOM 2099 O O . GLU A 1 285 ? -13.473 7.307 24.902 1.00 58.12 285 GLU A O 1
ATOM 2104 N N . ARG A 1 286 ? -14.506 5.853 26.261 1.00 47.34 286 ARG A N 1
ATOM 2105 C CA . ARG A 1 286 ? -15.265 6.829 27.061 1.00 47.34 286 ARG A CA 1
ATOM 2106 C C . ARG A 1 286 ? -15.207 6.449 28.528 1.00 47.34 286 ARG A C 1
ATOM 2108 O O . ARG A 1 286 ? -15.288 5.232 28.802 1.00 47.34 286 ARG A O 1
#

Organism: Prymnesium parvum (NCBI:txid97485)